Protein AF-0000000071113528 (afdb_homodimer)

Radius of gyration: 21.68 Å; Cα contacts (8 Å, |Δi|>4): 589; chains: 2; bounding box: 36×63×47 Å

Solvent-accessible surface area (backbone atoms only — not comparable to full-atom values): 17695 Å² total; per-residue (Å²): 137,53,75,44,80,37,77,62,35,82,88,44,41,68,63,52,49,65,50,45,63,48,78,87,45,54,84,79,46,79,53,46,29,48,51,33,24,47,43,30,31,40,41,72,72,70,36,52,60,45,58,27,35,27,23,48,67,90,42,78,41,32,39,36,25,40,32,41,24,76,76,76,70,84,45,70,58,20,37,31,50,78,40,78,47,53,19,54,93,51,53,95,67,70,52,63,61,60,50,51,51,50,51,51,55,52,57,69,65,29,86,88,47,74,54,58,38,41,34,36,63,42,49,77,84,43,53,66,60,50,52,53,43,45,73,72,57,34,40,72,72,83,46,72,55,95,77,12,43,30,29,37,30,66,61,75,58,83,129,139,51,73,43,79,38,77,60,34,82,88,46,39,68,64,52,50,66,50,48,60,48,77,88,45,55,86,80,46,77,54,47,30,50,52,34,24,48,41,31,32,40,42,73,72,70,36,53,61,45,59,26,37,28,22,49,68,93,41,78,41,33,37,36,27,38,31,39,23,77,77,74,71,84,45,70,58,20,35,32,50,79,42,79,48,52,20,51,93,52,53,96,68,72,52,61,63,59,51,51,51,52,51,52,55,51,57,69,66,29,86,87,48,73,52,57,39,40,32,37,64,43,49,76,84,43,54,67,59,51,51,53,45,44,74,73,57,33,41,72,73,83,47,72,55,96,79,13,43,30,30,36,30,65,60,76,59,83,129

Foldseek 3Di:
DDKDWAADDPVCVVVQQPFDADPVCCVWAPGVVVVVVVVVVCVVVVWDKTKIFIDDVPDGFWIWMKTADCPPPPDHGAIETEHTDTGHVCPPVPVLLVNVVNVLVVVCVVPPHDDQKYKYWTAPVPVVVVVSCVVNPWDFPPDADPNTTMIMHGSPDDD/DDKDWAADDPVCVVVQQPFDADPVCCVWAPGVVVVVVVVVVCVVVVWDKTKIFIDDVPDGFWIWMKTADCPPPPDHGAIETEHTDTGHVCPPVPVLQVNVVNVLVVVCVVPPHDDQKYKYWTAPVPVVVVVSCVVNPWDFPPDADPNTTMIMHGSVDDD

Nearest PDB structures (foldseek):
  4nxy-assembly1_A  TM=7.569E-01  e=5.704E-05  Streptomyces lividans TK24
  8a9o-assembly1_B  TM=7.368E-01  e=5.380E-05  Acinetobacter baumannii
  8a9o-assembly1_A  TM=6.971E-01  e=4.515E-05  Acinetobacter baumannii
  8a9n-assembly1_B  TM=7.381E-01  e=1.453E-04  Acinetobacter baumannii
  3fyn-assembly1_A-2  TM=6.959E-01  e=3.033E-03  uncultured bacterium

Organism: Streptococcus pneumoniae serotype 4 (strain ATCC BAA-334 / TIGR4) (NCBI:txid170187)

Secondary structure (DSSP, 8-state):
--EEEEE--TTTHHHHHH----GGGTTTS--HHHHHHHHHHHHHTT-EEEEEEEEETTEEEEEEEEEE-SSS-SSTTSEEEEEEEE-GGGTTSS-HHHHHHHHHHHHHT-TT---SEEEEEE-TT-HHHHHHHHHHT-EEEEEEETTEEEEEEETTS--/--EEEEE--TTTHHHHHH----GGGTTTS--HHHHHHHHHHHHHTT-EEEEEEEEETTEEEEEEEEEE-SSS-SSTTSEEEEEEEE-GGGTTSS-HHHHHHHHHHHHHT-BTB--SEEEEEE-TT-HHHHHHHHHHT-EEEEEEETTEEEEEEETTS--

Structure (mmCIF, N/CA/C/O backbone):
data_AF-0000000071113528-model_v1
#
loop_
_entity.id
_entity.type
_entity.pdbx_description
1 polymer 'Acetyltransferase, GNAT family'
#
loop_
_atom_site.group_PDB
_atom_site.id
_atom_site.type_symbol
_atom_site.label_atom_id
_atom_site.label_alt_id
_atom_site.label_comp_id
_atom_site.label_asym_id
_atom_site.label_entity_id
_atom_site.label_seq_id
_atom_site.pdbx_PDB_ins_code
_atom_site.Cartn_x
_atom_site.Cartn_y
_atom_site.Cartn_z
_atom_site.occupancy
_atom_site.B_iso_or_equiv
_atom_site.auth_seq_id
_atom_site.auth_comp_id
_atom_site.auth_asym_id
_atom_site.auth_atom_id
_atom_site.pdbx_PDB_model_num
ATOM 1 N N . MET A 1 1 ? 14.68 27.016 0.208 1 85.69 1 MET A N 1
ATOM 2 C CA . MET A 1 1 ? 13.711 25.953 0.407 1 85.69 1 MET A CA 1
ATOM 3 C C . MET A 1 1 ? 12.555 26.078 -0.583 1 85.69 1 MET A C 1
ATOM 5 O O . MET A 1 1 ? 11.859 27.094 -0.607 1 85.69 1 MET A O 1
ATOM 9 N N . THR A 1 2 ? 12.453 25.156 -1.536 1 94.31 2 THR A N 1
ATOM 10 C CA . THR A 1 2 ? 11.352 25.078 -2.488 1 94.31 2 THR A CA 1
ATOM 11 C C . THR A 1 2 ? 10.547 23.797 -2.295 1 94.31 2 THR A C 1
ATOM 13 O O . THR A 1 2 ? 10.836 22.781 -2.93 1 94.31 2 THR A O 1
ATOM 16 N N . ILE A 1 3 ? 9.523 23.891 -1.517 1 98.38 3 ILE A N 1
ATOM 17 C CA . ILE A 1 3 ? 8.742 22.719 -1.137 1 98.38 3 ILE A CA 1
ATOM 18 C C . ILE A 1 3 ? 7.648 22.469 -2.178 1 98.38 3 ILE A C 1
ATOM 20 O O . ILE A 1 3 ? 6.965 23.406 -2.605 1 98.38 3 ILE A O 1
ATOM 24 N N . GLU A 1 4 ? 7.559 21.266 -2.627 1 98.44 4 GLU A N 1
ATOM 25 C CA . GLU A 1 4 ? 6.52 20.844 -3.564 1 98.44 4 GLU A CA 1
ATOM 26 C C . GLU A 1 4 ? 5.918 19.5 -3.164 1 98.44 4 GLU A C 1
ATOM 28 O O . GLU A 1 4 ? 6.637 18.594 -2.746 1 98.44 4 GLU A O 1
ATOM 33 N N . LEU A 1 5 ? 4.629 19.406 -3.283 1 98.56 5 LEU A N 1
ATOM 34 C CA . LEU A 1 5 ? 3.953 18.125 -3.17 1 98.56 5 LEU A CA 1
ATOM 35 C C . LEU A 1 5 ? 3.764 17.484 -4.543 1 98.56 5 LEU A C 1
ATOM 37 O O . LEU A 1 5 ? 3.238 18.125 -5.461 1 98.56 5 LEU A O 1
ATOM 41 N N . ARG A 1 6 ? 4.25 16.281 -4.668 1 98.38 6 ARG A N 1
ATOM 42 C CA . ARG A 1 6 ? 4.105 15.562 -5.93 1 98.38 6 ARG A CA 1
ATOM 43 C C . ARG A 1 6 ? 3.377 14.242 -5.723 1 98.38 6 ARG A C 1
ATOM 45 O O . ARG A 1 6 ? 3.58 13.562 -4.715 1 98.38 6 ARG A O 1
ATOM 52 N N . ASP A 1 7 ? 2.619 13.844 -6.75 1 98.19 7 ASP A N 1
ATOM 53 C CA . ASP A 1 7 ? 1.943 12.555 -6.707 1 98.19 7 ASP A CA 1
ATOM 54 C C . ASP A 1 7 ? 2.949 11.414 -6.559 1 98.19 7 ASP A C 1
ATOM 56 O O . ASP A 1 7 ? 4.059 11.484 -7.086 1 98.19 7 ASP A O 1
ATOM 60 N N . VAL A 1 8 ? 2.541 10.391 -5.812 1 98.62 8 VAL A N 1
ATOM 61 C CA . VAL A 1 8 ? 3.311 9.148 -5.82 1 98.62 8 VAL A CA 1
ATOM 62 C C . VAL A 1 8 ? 3.008 8.367 -7.094 1 98.62 8 VAL A C 1
ATOM 64 O O . VAL A 1 8 ? 1.845 8.086 -7.398 1 98.62 8 VAL A O 1
ATOM 67 N N . THR A 1 9 ? 3.986 8.094 -7.859 1 96.88 9 THR A N 1
ATOM 68 C CA . THR A 1 9 ? 3.867 7.422 -9.148 1 96.88 9 THR A CA 1
ATOM 69 C C . THR A 1 9 ? 4.848 6.258 -9.25 1 96.88 9 THR A C 1
ATOM 71 O O . THR A 1 9 ? 5.613 6 -8.312 1 96.88 9 THR A O 1
ATOM 74 N N . MET A 1 10 ? 4.812 5.598 -10.406 1 94.19 10 MET A N 1
ATOM 75 C CA . MET A 1 10 ? 5.75 4.516 -10.688 1 94.19 10 MET A CA 1
ATOM 76 C C . MET A 1 10 ? 7.191 5.012 -10.617 1 94.19 10 MET A C 1
ATOM 78 O O . MET A 1 10 ? 8.102 4.254 -10.273 1 94.19 10 MET A O 1
ATOM 82 N N . GLU A 1 11 ? 7.395 6.254 -10.805 1 95.5 11 GLU A N 1
ATOM 83 C CA . GLU A 1 11 ? 8.734 6.812 -10.938 1 95.5 11 GLU A CA 1
ATOM 84 C C . GLU A 1 11 ? 9.352 7.109 -9.578 1 95.5 11 GLU A C 1
ATOM 86 O O . GLU A 1 11 ? 10.578 7.156 -9.438 1 95.5 11 GLU A O 1
ATOM 91 N N . ASN A 1 12 ? 8.508 7.301 -8.562 1 98.06 12 ASN A N 1
ATOM 92 C CA . ASN A 1 12 ? 9.102 7.773 -7.32 1 98.06 12 ASN A CA 1
ATOM 93 C C . ASN A 1 12 ? 8.664 6.934 -6.129 1 98.06 12 ASN A C 1
ATOM 95 O O . ASN A 1 12 ? 9.117 7.152 -5.004 1 98.06 12 ASN A O 1
ATOM 99 N N . TYR A 1 13 ? 7.797 5.922 -6.348 1 98.12 13 TYR A N 1
ATOM 100 C CA . TYR A 1 13 ? 7.199 5.227 -5.211 1 98.12 13 TYR A CA 1
ATOM 101 C C . TYR A 1 13 ? 8.258 4.492 -4.402 1 98.12 13 TYR A C 1
ATOM 103 O O . TYR A 1 13 ? 8.148 4.379 -3.18 1 98.12 13 TYR A O 1
ATOM 111 N N . PHE A 1 14 ? 9.32 4.004 -5.039 1 97.31 14 PHE A N 1
ATOM 112 C CA . PHE A 1 14 ? 10.367 3.301 -4.305 1 97.31 14 PHE A CA 1
ATOM 113 C C . PHE A 1 14 ? 11.07 4.238 -3.334 1 97.31 14 PHE A C 1
ATOM 115 O O . PHE A 1 14 ? 11.359 3.863 -2.195 1 97.31 14 PHE A O 1
ATOM 122 N N . ASP A 1 15 ? 11.367 5.434 -3.777 1 98.31 15 ASP A N 1
ATOM 123 C CA . ASP A 1 15 ? 11.961 6.438 -2.898 1 98.31 15 ASP A CA 1
ATOM 124 C C . ASP A 1 15 ? 11.031 6.766 -1.733 1 98.31 15 ASP A C 1
ATOM 126 O O . ASP A 1 15 ? 11.484 6.961 -0.605 1 98.31 15 ASP A O 1
ATOM 130 N N . VAL A 1 16 ? 9.75 6.844 -2.008 1 98.75 16 VAL A N 1
ATOM 131 C CA . VAL A 1 16 ? 8.75 7.105 -0.974 1 98.75 16 VAL A CA 1
ATOM 132 C C . VAL A 1 16 ? 8.781 5.984 0.063 1 98.75 16 VAL A C 1
ATOM 134 O O . VAL A 1 16 ? 8.781 6.246 1.269 1 98.75 16 VAL A O 1
ATOM 137 N N . LEU A 1 17 ? 8.891 4.758 -0.394 1 98.56 17 LEU A N 1
ATOM 138 C CA . LEU A 1 17 ? 8.898 3.602 0.496 1 98.56 17 LEU A CA 1
ATOM 139 C C . LEU A 1 17 ? 10.133 3.607 1.385 1 98.56 17 LEU A C 1
ATOM 141 O O . LEU A 1 17 ? 10.102 3.088 2.504 1 98.56 17 LEU A O 1
ATOM 145 N N . ASN A 1 18 ? 11.156 4.227 0.942 1 98 18 ASN A N 1
ATOM 146 C CA . ASN A 1 18 ? 12.445 4.184 1.638 1 98 18 ASN A CA 1
ATOM 147 C C . ASN A 1 18 ? 12.562 5.301 2.666 1 98 18 ASN A C 1
ATOM 149 O O . ASN A 1 18 ? 13.5 5.32 3.461 1 98 18 ASN A O 1
ATOM 153 N N . LEU A 1 19 ? 11.703 6.254 2.6 1 98.62 19 LEU A N 1
ATOM 154 C CA . LEU A 1 19 ? 11.68 7.262 3.656 1 98.62 19 LEU A CA 1
ATOM 155 C C . LEU A 1 19 ? 11.453 6.617 5.02 1 98.62 19 LEU A C 1
ATOM 157 O O . LEU A 1 19 ? 10.734 5.617 5.125 1 98.62 19 LEU A O 1
ATOM 161 N N . ASP A 1 20 ? 12.055 7.25 5.953 1 97.75 20 ASP A N 1
ATOM 162 C CA . ASP A 1 20 ? 11.961 6.703 7.305 1 97.75 20 ASP A CA 1
ATOM 163 C C . ASP A 1 20 ? 11.969 7.816 8.352 1 97.75 20 ASP A C 1
ATOM 165 O O . ASP A 1 20 ? 12.43 8.93 8.078 1 97.75 20 ASP A O 1
ATOM 169 N N . VAL A 1 21 ? 11.445 7.512 9.523 1 98 21 VAL A N 1
ATOM 170 C CA . VAL A 1 21 ? 11.469 8.438 10.648 1 98 21 VAL A CA 1
ATOM 171 C C . VAL A 1 21 ? 12.43 7.918 11.719 1 98 21 VAL A C 1
ATOM 173 O O . VAL A 1 21 ? 12.977 6.82 11.586 1 98 21 VAL A O 1
ATOM 176 N N . LYS A 1 22 ? 12.695 8.711 12.664 1 97.19 22 LYS A N 1
ATOM 177 C CA . LYS A 1 22 ? 13.555 8.266 13.758 1 97.19 22 LYS A CA 1
ATOM 178 C C . LYS A 1 22 ? 12.906 7.117 14.531 1 97.19 22 LYS A C 1
ATOM 180 O O . LYS A 1 22 ? 11.68 6.996 14.562 1 97.19 22 LYS A O 1
ATOM 185 N N . GLU A 1 23 ? 13.695 6.348 15.156 1 97.12 23 GLU A N 1
ATOM 186 C CA . GLU A 1 23 ? 13.258 5.117 15.812 1 97.12 23 GLU A CA 1
ATOM 187 C C . GLU A 1 23 ? 12.117 5.391 16.797 1 97.12 23 GLU A C 1
ATOM 189 O O . GLU A 1 23 ? 11.109 4.676 16.797 1 97.12 23 GLU A O 1
ATOM 194 N N . TYR A 1 24 ? 12.219 6.457 17.562 1 95.62 24 TYR A N 1
ATOM 195 C CA . TYR A 1 24 ? 11.227 6.738 18.594 1 95.62 24 TYR A CA 1
ATOM 196 C C . TYR A 1 24 ? 9.898 7.164 17.984 1 95.62 24 TYR A C 1
ATOM 198 O O . TYR A 1 24 ? 8.859 7.137 18.656 1 95.62 24 TYR A O 1
ATOM 206 N N . GLN A 1 25 ? 9.867 7.523 16.688 1 96.56 25 GLN A N 1
ATOM 207 C CA . GLN A 1 25 ? 8.664 7.992 16.016 1 96.56 25 GLN A CA 1
ATOM 208 C C . GLN A 1 25 ? 7.902 6.828 15.391 1 96.56 25 GLN A C 1
ATOM 210 O O . GLN A 1 25 ? 6.734 6.973 15.023 1 96.56 25 GLN A O 1
ATOM 215 N N . LYS A 1 26 ? 8.555 5.676 15.211 1 96.62 26 LYS A N 1
ATOM 216 C CA . LYS A 1 26 ? 8 4.551 14.469 1 96.62 26 LYS A CA 1
ATOM 217 C C . LYS A 1 26 ? 6.723 4.031 15.125 1 96.62 26 LYS A C 1
ATOM 219 O O . LYS A 1 26 ? 5.863 3.455 14.453 1 96.62 26 LYS A O 1
ATOM 224 N N . GLN A 1 27 ? 6.562 4.262 16.375 1 95.75 27 GLN A N 1
ATOM 225 C CA . GLN A 1 27 ? 5.352 3.84 17.078 1 95.75 27 GLN A CA 1
ATOM 226 C C . GLN A 1 27 ? 4.18 4.758 16.734 1 95.75 27 GLN A C 1
ATOM 228 O O . GLN A 1 27 ? 3.018 4.391 16.938 1 95.75 27 GLN A O 1
ATOM 233 N N . PHE A 1 28 ? 4.41 5.988 16.234 1 95.56 28 PHE A N 1
ATOM 234 C CA . PHE A 1 28 ? 3.377 6.996 16.016 1 95.56 28 PHE A CA 1
ATOM 235 C C . PHE A 1 28 ? 3.033 7.098 14.531 1 95.56 28 PHE A C 1
ATOM 237 O O . PHE A 1 28 ? 1.98 7.629 14.164 1 95.56 28 PHE A O 1
ATOM 244 N N . ILE A 1 29 ? 3.939 6.664 13.688 1 95.12 29 ILE A N 1
ATOM 245 C CA . ILE A 1 29 ? 3.795 6.914 12.258 1 95.12 29 ILE A CA 1
ATOM 246 C C . ILE A 1 29 ? 3.908 5.598 11.492 1 95.12 29 ILE A C 1
ATOM 248 O O . ILE A 1 29 ? 4.922 4.898 11.594 1 95.12 29 ILE A O 1
ATOM 252 N N . ALA A 1 30 ? 2.918 5.258 10.766 1 95.31 30 ALA A N 1
ATOM 253 C CA . ALA A 1 30 ? 2.949 4.07 9.914 1 95.31 30 ALA A CA 1
ATOM 254 C C . ALA A 1 30 ? 3.979 4.219 8.805 1 95.31 30 ALA A C 1
ATOM 256 O O . ALA A 1 30 ? 4.277 5.332 8.367 1 95.31 30 ALA A O 1
ATOM 257 N N . THR A 1 31 ? 4.531 3.104 8.352 1 97.25 31 THR A N 1
ATOM 258 C CA . THR A 1 31 ? 5.434 3.158 7.203 1 97.25 31 THR A CA 1
ATOM 259 C C . THR A 1 31 ? 4.699 3.637 5.957 1 97.25 31 THR A C 1
ATOM 261 O O . THR A 1 31 ? 3.471 3.537 5.875 1 97.25 31 THR A O 1
ATOM 264 N N . ASN A 1 32 ? 5.48 4.102 5.035 1 98.56 32 ASN A N 1
ATOM 265 C CA . ASN A 1 32 ? 4.84 4.566 3.811 1 98.56 32 ASN A CA 1
ATOM 266 C C . ASN A 1 32 ? 4.27 3.404 3.002 1 98.56 32 ASN A C 1
ATOM 268 O O . ASN A 1 32 ? 3.318 3.58 2.238 1 98.56 32 ASN A O 1
ATOM 272 N N . ALA A 1 33 ? 4.82 2.225 3.217 1 98.31 33 ALA A N 1
ATOM 273 C CA . ALA A 1 33 ? 4.211 1.051 2.596 1 98.31 33 ALA A CA 1
ATOM 274 C C . ALA A 1 33 ? 2.787 0.84 3.096 1 98.31 33 ALA A C 1
ATOM 276 O O . ALA A 1 33 ? 1.872 0.603 2.301 1 98.31 33 ALA A O 1
ATOM 277 N N . ILE A 1 34 ? 2.605 0.953 4.363 1 98.06 34 ILE A N 1
ATOM 278 C CA . ILE A 1 34 ? 1.277 0.82 4.953 1 98.06 34 ILE A CA 1
ATOM 279 C C . ILE A 1 34 ? 0.373 1.94 4.441 1 98.06 34 ILE A C 1
ATOM 281 O O . ILE A 1 34 ? -0.782 1.699 4.082 1 98.06 34 ILE A O 1
ATOM 285 N N . SER A 1 35 ? 0.915 3.119 4.367 1 98.38 35 SER A N 1
ATOM 286 C CA . SER A 1 35 ? 0.143 4.262 3.893 1 98.38 35 SER A CA 1
ATOM 287 C C . SER A 1 35 ? -0.347 4.043 2.467 1 98.38 35 SER A C 1
ATOM 289 O O . SER A 1 35 ? -1.524 4.258 2.168 1 98.38 35 SER A O 1
ATOM 291 N N . LEU A 1 36 ? 0.527 3.605 1.615 1 98.69 36 LEU A N 1
ATOM 292 C CA . LEU A 1 36 ? 0.153 3.387 0.222 1 98.69 36 LEU A CA 1
ATOM 293 C C . LEU A 1 36 ? -0.771 2.18 0.091 1 98.69 36 LEU A C 1
ATOM 295 O O . LEU A 1 36 ? -1.653 2.16 -0.77 1 98.69 36 LEU A O 1
ATOM 299 N N . ALA A 1 37 ? -0.577 1.18 0.958 1 98.56 37 ALA A N 1
ATOM 300 C CA . ALA A 1 37 ? -1.513 0.06 1.005 1 98.56 37 ALA A CA 1
ATOM 301 C C . ALA A 1 37 ? -2.924 0.537 1.334 1 98.56 37 ALA A C 1
ATOM 303 O O . ALA A 1 37 ? -3.893 0.126 0.688 1 98.56 37 ALA A O 1
ATOM 304 N N . GLU A 1 38 ? -3 1.414 2.273 1 97.5 38 GLU A N 1
ATOM 305 C CA . GLU A 1 38 ? -4.297 1.976 2.643 1 97.5 38 GLU A CA 1
ATOM 306 C C . GLU A 1 38 ? -4.863 2.84 1.52 1 97.5 38 GLU A C 1
ATOM 308 O O . GLU A 1 38 ? -6.07 2.826 1.267 1 97.5 38 GLU A O 1
ATOM 313 N N . ALA A 1 39 ? -3.969 3.561 0.896 1 98.12 39 ALA A N 1
ATOM 314 C CA . ALA A 1 39 ? -4.422 4.355 -0.245 1 98.12 39 ALA A CA 1
ATOM 315 C C . ALA A 1 39 ? -5.07 3.471 -1.305 1 98.12 39 ALA A C 1
ATOM 317 O O . ALA A 1 39 ? -6.078 3.852 -1.906 1 98.12 39 ALA A O 1
ATOM 318 N N . TYR A 1 40 ? -4.496 2.346 -1.535 1 98.19 40 TYR A N 1
ATOM 319 C CA . TYR A 1 40 ? -5.066 1.399 -2.486 1 98.19 40 TYR A CA 1
ATOM 320 C C . TYR A 1 40 ? -6.492 1.03 -2.1 1 98.19 40 TYR A C 1
ATOM 322 O O . TYR A 1 40 ? -7.41 1.126 -2.92 1 98.19 40 TYR A O 1
ATOM 330 N N . VAL A 1 41 ? -6.707 0.647 -0.852 1 97.06 41 VAL A N 1
ATOM 331 C CA . VAL A 1 41 ? -7.996 0.122 -0.417 1 97.06 41 VAL A CA 1
ATOM 332 C C . VAL A 1 41 ? -9.016 1.254 -0.354 1 97.06 41 VAL A C 1
ATOM 334 O O . VAL A 1 41 ? -10.18 1.068 -0.722 1 97.06 41 VAL A O 1
ATOM 337 N N . TYR A 1 42 ? -8.633 2.412 0.098 1 94.62 42 TYR A N 1
ATOM 338 C CA . TYR A 1 42 ? -9.547 3.547 0.151 1 94.62 42 TYR A CA 1
ATOM 339 C C . TYR A 1 42 ? -9.984 3.963 -1.249 1 94.62 42 TYR A C 1
ATOM 341 O O . TYR A 1 42 ? -11.164 4.234 -1.484 1 94.62 42 TYR A O 1
ATOM 349 N N . THR A 1 43 ? -8.977 4.043 -2.131 1 94.88 43 THR A N 1
ATOM 350 C CA . THR A 1 43 ? -9.297 4.402 -3.508 1 94.88 43 THR A CA 1
ATOM 351 C C . THR A 1 43 ? -10.258 3.391 -4.121 1 94.88 43 THR A C 1
ATOM 353 O O . THR A 1 43 ? -11.25 3.771 -4.754 1 94.88 43 THR A O 1
ATOM 356 N N . LYS A 1 44 ? -9.977 2.184 -3.908 1 93.5 44 LYS A N 1
ATOM 357 C CA . LYS A 1 44 ? -10.844 1.121 -4.418 1 93.5 44 LYS A CA 1
ATOM 358 C C . LYS A 1 44 ? -12.25 1.233 -3.842 1 93.5 44 LYS A C 1
ATOM 360 O O . LYS A 1 44 ? -13.227 0.905 -4.512 1 93.5 44 LYS A O 1
ATOM 365 N N . ASN A 1 45 ? -12.359 1.646 -2.625 1 91.88 45 ASN A N 1
ATOM 366 C CA . ASN A 1 45 ? -13.648 1.809 -1.949 1 91.88 45 ASN A CA 1
ATOM 367 C C . ASN A 1 45 ? -14.398 3.037 -2.455 1 91.88 45 ASN A C 1
ATOM 369 O O . ASN A 1 45 ? -15.516 3.303 -2.025 1 91.88 45 ASN A O 1
ATOM 373 N N . GLY A 1 46 ? -13.789 3.855 -3.297 1 89.31 46 GLY A N 1
ATOM 374 C CA . GLY A 1 46 ? -14.422 5.031 -3.873 1 89.31 46 GLY A CA 1
ATOM 375 C C . GLY A 1 46 ? -14.133 6.305 -3.102 1 89.31 46 GLY A C 1
ATOM 376 O O . GLY A 1 46 ? -14.766 7.336 -3.338 1 89.31 46 GLY A O 1
ATOM 377 N N . ASP A 1 47 ? -13.203 6.238 -2.131 1 91.06 47 ASP A N 1
ATOM 378 C CA . ASP A 1 47 ? -12.805 7.422 -1.375 1 91.06 47 ASP A CA 1
ATOM 379 C C . ASP A 1 47 ? -11.711 8.195 -2.104 1 91.06 47 ASP A C 1
ATOM 381 O O . ASP A 1 47 ? -10.961 7.625 -2.898 1 91.06 47 ASP A O 1
ATOM 385 N N . PHE A 1 48 ? -11.734 9.477 -1.86 1 95.62 48 PHE A N 1
ATOM 386 C CA . PHE A 1 48 ? -10.602 10.258 -2.334 1 95.62 48 PHE A CA 1
ATOM 387 C C . PHE A 1 48 ? -9.422 10.148 -1.369 1 95.62 48 PHE A C 1
ATOM 389 O O . PHE A 1 48 ? -9.578 10.367 -0.166 1 95.62 48 PHE A O 1
ATOM 396 N N . VAL A 1 49 ? -8.375 9.758 -1.86 1 96.81 49 VAL A N 1
ATOM 397 C CA . VAL A 1 49 ? -7.129 9.727 -1.104 1 96.81 49 VAL A CA 1
ATOM 398 C C . VAL A 1 49 ? -5.977 10.195 -1.989 1 96.81 49 VAL A C 1
ATOM 400 O O . VAL A 1 49 ? -5.891 9.812 -3.16 1 96.81 49 VAL A O 1
ATOM 403 N N . ALA A 1 50 ? -5.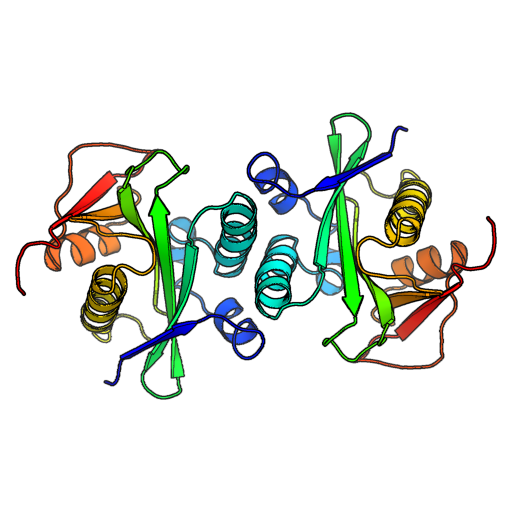102 11.008 -1.382 1 97.94 50 ALA A N 1
ATOM 404 C CA . ALA A 1 50 ? -3.973 11.578 -2.111 1 97.94 50 ALA A CA 1
ATOM 405 C C . ALA A 1 50 ? -2.668 11.391 -1.345 1 97.94 50 ALA A C 1
ATOM 407 O O . ALA A 1 50 ? -2.299 12.227 -0.517 1 97.94 50 ALA A O 1
ATOM 408 N N . PRO A 1 51 ? -1.99 10.242 -1.558 1 98.81 51 PRO A N 1
ATOM 409 C CA . PRO A 1 51 ? -0.598 10.195 -1.104 1 98.81 51 PRO A CA 1
ATOM 410 C C . PRO A 1 51 ? 0.315 11.117 -1.904 1 98.81 51 PRO A C 1
ATOM 412 O O . PRO A 1 51 ? 0.301 11.094 -3.139 1 98.81 51 PRO A O 1
ATOM 415 N N . LEU A 1 52 ? 1.075 11.914 -1.214 1 98.88 52 LEU A N 1
ATOM 416 C CA . LEU A 1 52 ? 1.921 12.914 -1.863 1 98.88 52 LEU A CA 1
ATOM 417 C C . LEU A 1 52 ? 3.338 12.875 -1.3 1 98.88 52 LEU A C 1
ATOM 419 O O . LEU A 1 52 ? 3.525 12.898 -0.081 1 98.88 52 LEU A O 1
ATOM 423 N N . ALA A 1 53 ? 4.277 12.758 -2.217 1 98.88 53 ALA A N 1
ATOM 424 C CA . ALA A 1 53 ? 5.68 12.898 -1.834 1 98.88 53 ALA A CA 1
ATOM 425 C C . ALA A 1 53 ? 6.051 14.367 -1.646 1 98.88 53 ALA A C 1
ATOM 427 O O . ALA A 1 53 ? 5.621 15.227 -2.42 1 98.88 53 ALA A O 1
ATOM 428 N N . VAL A 1 54 ? 6.809 14.648 -0.612 1 98.88 54 VAL A N 1
ATOM 429 C CA . VAL A 1 54 ? 7.27 16 -0.347 1 98.88 54 VAL A CA 1
ATOM 430 C C . VAL A 1 54 ? 8.688 16.188 -0.883 1 98.88 54 VAL A C 1
ATOM 432 O O . VAL A 1 54 ? 9.594 15.438 -0.518 1 98.88 54 VAL A O 1
ATOM 435 N N . TYR A 1 55 ? 8.805 17.172 -1.717 1 98.81 55 TYR A N 1
ATOM 436 C CA . TYR A 1 55 ? 10.109 17.469 -2.297 1 98.81 55 TYR A CA 1
ATOM 437 C C . TYR A 1 55 ? 10.617 18.828 -1.848 1 98.81 55 TYR A C 1
ATOM 439 O O . TYR A 1 55 ? 9.836 19.781 -1.724 1 98.81 55 TYR A O 1
ATOM 447 N N . ASP A 1 56 ? 11.82 18.938 -1.504 1 98.5 56 ASP A N 1
ATOM 448 C CA . ASP A 1 56 ? 12.586 20.172 -1.54 1 98.5 56 ASP A CA 1
ATOM 449 C C . ASP A 1 56 ? 13.547 20.188 -2.727 1 98.5 56 ASP A C 1
ATOM 451 O O . ASP A 1 56 ? 14.57 19.5 -2.713 1 98.5 56 ASP A O 1
ATOM 455 N N . ASN A 1 57 ? 13.18 20.969 -3.736 1 95.12 57 ASN A N 1
ATOM 456 C CA . ASN A 1 57 ? 13.852 20.859 -5.027 1 95.12 57 ASN A CA 1
ATOM 457 C C . ASN A 1 57 ? 13.773 19.453 -5.586 1 95.12 57 ASN A C 1
ATOM 459 O O . ASN A 1 57 ? 12.68 18.906 -5.777 1 95.12 57 ASN A O 1
ATOM 463 N N . ASP A 1 58 ? 14.828 18.766 -5.777 1 93.75 58 ASP A N 1
ATOM 464 C CA . ASP A 1 58 ? 14.758 17.453 -6.41 1 93.75 58 ASP A CA 1
ATOM 465 C C . ASP A 1 58 ? 14.938 16.344 -5.379 1 93.75 58 ASP A C 1
ATOM 467 O O . ASP A 1 58 ? 14.859 15.164 -5.719 1 93.75 58 ASP A O 1
ATOM 471 N N . ALA A 1 59 ? 15 16.797 -4.109 1 97.06 59 ALA A N 1
ATOM 472 C CA . ALA A 1 59 ? 15.172 15.805 -3.049 1 97.06 59 ALA A CA 1
ATOM 473 C C . ALA A 1 59 ? 13.828 15.461 -2.398 1 97.06 59 ALA A C 1
ATOM 475 O O . ALA A 1 59 ? 13.07 16.359 -2.016 1 97.06 59 ALA A O 1
ATOM 476 N N . ILE A 1 60 ? 13.555 14.203 -2.34 1 98.62 60 ILE A N 1
ATOM 477 C CA . ILE A 1 60 ? 12.375 13.758 -1.606 1 98.62 60 ILE A CA 1
ATOM 478 C C . ILE A 1 60 ? 12.648 13.805 -0.106 1 98.62 60 ILE A C 1
ATOM 480 O O . ILE A 1 60 ? 13.609 13.195 0.374 1 98.62 60 ILE A O 1
ATOM 484 N N . ILE A 1 61 ? 11.836 14.539 0.696 1 98.75 61 ILE A N 1
ATOM 485 C CA . ILE A 1 61 ? 12.227 14.781 2.082 1 98.75 61 ILE A CA 1
ATOM 486 C C . ILE A 1 61 ? 11.109 14.328 3.016 1 98.75 61 ILE A C 1
ATOM 488 O O . ILE A 1 61 ? 11.258 14.367 4.238 1 98.75 61 ILE A O 1
ATOM 492 N N . GLY A 1 62 ? 9.984 13.914 2.422 1 98.81 62 GLY A N 1
ATOM 493 C CA . GLY A 1 62 ? 8.883 13.523 3.279 1 98.81 62 GLY A CA 1
ATOM 494 C C . GLY A 1 62 ? 7.691 12.977 2.506 1 98.81 62 GLY A C 1
ATOM 495 O O . GLY A 1 62 ? 7.816 12.633 1.329 1 98.81 62 GLY A O 1
ATOM 496 N N . PHE A 1 63 ? 6.637 12.836 3.215 1 98.94 63 PHE A N 1
ATOM 497 C CA . PHE A 1 63 ? 5.406 12.234 2.709 1 98.94 63 PHE A CA 1
ATOM 498 C C . PHE A 1 63 ? 4.195 12.75 3.473 1 98.94 63 PHE A C 1
ATOM 500 O O . PHE A 1 63 ? 4.25 12.922 4.691 1 98.94 63 PHE A O 1
ATOM 507 N N . VAL A 1 64 ? 3.135 13.078 2.766 1 98.81 64 VAL A N 1
ATOM 508 C CA . VAL A 1 64 ? 1.838 13.367 3.369 1 98.81 64 VAL A CA 1
ATOM 509 C C . VAL A 1 64 ? 0.743 12.594 2.639 1 98.81 64 VAL A C 1
ATOM 511 O O . VAL A 1 64 ? 0.909 12.227 1.475 1 98.81 64 VAL A O 1
ATOM 514 N N . MET A 1 65 ? -0.293 12.305 3.322 1 98.75 65 MET A N 1
ATOM 515 C CA . MET A 1 65 ? -1.463 11.672 2.721 1 98.75 65 MET A CA 1
ATOM 516 C C . MET A 1 65 ? -2.746 12.359 3.174 1 98.75 65 MET A C 1
ATOM 518 O O . MET A 1 65 ? -2.996 12.492 4.375 1 98.75 65 MET A O 1
ATOM 522 N N . ILE A 1 66 ? -3.441 12.844 2.227 1 98.25 66 ILE A N 1
ATOM 523 C CA . ILE A 1 66 ? -4.66 13.609 2.457 1 98.25 66 ILE A CA 1
ATOM 524 C C . ILE A 1 66 ? -5.863 12.836 1.931 1 98.25 66 ILE A C 1
ATOM 526 O O . ILE A 1 66 ? -5.797 12.211 0.867 1 98.25 66 ILE A O 1
ATOM 530 N N . ALA A 1 67 ? -6.902 12.836 2.682 1 96.75 67 ALA A N 1
ATOM 531 C CA . ALA A 1 67 ? -8.148 12.219 2.24 1 96.75 67 ALA A CA 1
ATOM 532 C C . ALA A 1 67 ? -9.312 13.211 2.336 1 96.75 67 ALA A C 1
ATOM 534 O O . ALA A 1 67 ? -9.195 14.25 2.979 1 96.75 67 ALA A O 1
ATOM 535 N N . TYR A 1 68 ? -10.289 12.93 1.629 1 95.69 68 TYR A N 1
ATOM 536 C CA . TYR A 1 68 ? -11.578 13.609 1.751 1 95.69 68 TYR A CA 1
ATOM 537 C C . TYR A 1 68 ? -12.656 12.641 2.213 1 95.69 68 TYR A C 1
ATOM 539 O O . TYR A 1 68 ? -12.906 11.617 1.564 1 95.69 68 TYR A O 1
ATOM 547 N N . ASP A 1 69 ? -13.227 12.938 3.252 1 90.56 69 ASP A N 1
ATOM 548 C CA . ASP A 1 69 ? -14.148 12.016 3.9 1 90.56 69 ASP A CA 1
ATOM 549 C C . ASP A 1 69 ? -15.516 12.031 3.227 1 90.56 69 ASP A C 1
ATOM 551 O O . ASP A 1 69 ? -16.312 12.938 3.467 1 90.56 69 ASP A O 1
ATOM 555 N N . LYS A 1 70 ? -15.742 11.039 2.475 1 84.88 70 LYS A N 1
ATOM 556 C CA . LYS A 1 70 ? -17.078 10.82 1.919 1 84.88 70 LYS A CA 1
ATOM 557 C C . LYS A 1 70 ? -17.734 9.602 2.557 1 84.88 70 LYS A C 1
ATOM 559 O O . LYS A 1 70 ? -18.906 9.664 2.971 1 84.88 70 LYS A O 1
ATOM 564 N N . LYS A 1 71 ? -16.938 8.539 2.727 1 82.94 71 LYS A N 1
ATOM 565 C CA . LYS A 1 71 ? -17.453 7.281 3.256 1 82.94 71 LYS A CA 1
ATOM 566 C C . LYS A 1 71 ? -16.703 6.867 4.52 1 82.94 71 LYS A C 1
ATOM 568 O O . LYS A 1 71 ? -17.078 5.898 5.184 1 82.94 71 LYS A O 1
ATOM 573 N N . ILE A 1 72 ? -15.672 7.602 4.832 1 79.81 72 ILE A N 1
ATOM 574 C CA . ILE A 1 72 ? -14.812 7.246 5.953 1 79.81 72 ILE A CA 1
ATOM 575 C C . ILE A 1 72 ? -15.578 7.422 7.266 1 79.81 72 ILE A C 1
ATOM 577 O O . ILE A 1 72 ? -15.484 6.578 8.164 1 79.81 72 ILE A O 1
ATOM 581 N N . GLY A 1 73 ? -16.391 8.492 7.375 1 77.81 73 GLY A N 1
ATOM 582 C CA . GLY A 1 73 ? -17.297 8.664 8.508 1 77.81 73 GLY A CA 1
ATOM 583 C C . GLY A 1 73 ? -16.656 9.383 9.672 1 77.81 73 GLY A C 1
ATOM 584 O O . GLY A 1 73 ? -17.266 9.523 10.734 1 77.81 73 GLY A O 1
ATOM 585 N N . ILE A 1 74 ? -15.445 9.914 9.617 1 76.75 74 ILE A N 1
ATOM 586 C CA . ILE A 1 74 ? -14.742 10.617 10.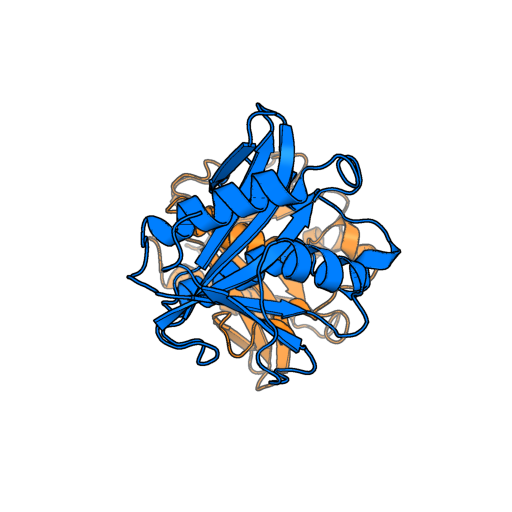688 1 76.75 74 ILE A CA 1
ATOM 587 C C . ILE A 1 74 ? -15.078 12.109 10.633 1 76.75 74 ILE A C 1
ATOM 589 O O . ILE A 1 74 ? -15.32 12.734 11.664 1 76.75 74 ILE A O 1
ATOM 593 N N . SER A 1 75 ? -15.086 12.711 9.469 1 84.62 75 SER A N 1
ATOM 594 C CA . SER A 1 75 ? -15.227 14.141 9.211 1 84.62 75 SER A CA 1
ATOM 595 C C . SER A 1 75 ? -15.984 14.398 7.914 1 84.62 75 SER A C 1
ATOM 597 O O . SER A 1 75 ? -15.508 15.133 7.051 1 84.62 75 SER A O 1
ATOM 599 N N . SER A 1 76 ? -17.125 13.867 7.891 1 84.25 76 SER A N 1
ATOM 600 C CA . SER A 1 76 ? -17.891 13.898 6.645 1 84.25 76 SER A CA 1
ATOM 601 C C . SER A 1 76 ? -17.875 15.289 6.02 1 84.25 76 SER A C 1
ATOM 603 O O . SER A 1 76 ? -18.172 16.281 6.688 1 84.25 76 SER A O 1
ATOM 605 N N . GLY A 1 77 ? -17.359 15.32 4.797 1 89.88 77 GLY A N 1
ATOM 606 C CA . GLY A 1 77 ? -17.328 16.562 4.027 1 89.88 77 GLY A CA 1
ATOM 607 C C . GLY A 1 77 ? -16.094 17.391 4.266 1 89.88 77 GLY A C 1
ATOM 608 O O . GLY A 1 77 ? -16.047 18.562 3.908 1 89.88 77 GLY A O 1
ATOM 609 N N . ASN A 1 78 ? -15.117 16.781 4.938 1 94.12 78 ASN A N 1
ATOM 610 C CA . ASN A 1 78 ? -13.883 17.516 5.219 1 94.12 78 ASN A CA 1
ATOM 611 C C . ASN A 1 78 ? -12.648 16.734 4.789 1 94.12 78 ASN A C 1
ATOM 613 O O . ASN A 1 78 ? -12.734 15.523 4.562 1 94.12 78 ASN A O 1
ATOM 617 N N . TYR A 1 79 ? -11.602 17.484 4.586 1 96.81 79 TYR A N 1
ATOM 618 C CA . TYR A 1 79 ? -10.305 16.859 4.344 1 96.81 79 TYR A CA 1
ATOM 619 C C . TYR A 1 79 ? -9.68 16.375 5.648 1 96.81 79 TYR A C 1
ATOM 621 O O . TYR A 1 79 ? -9.891 16.984 6.707 1 96.81 79 TYR A O 1
ATOM 629 N N . LEU A 1 80 ? -9.008 15.297 5.539 1 97.06 80 LEU A N 1
ATOM 630 C CA . LEU A 1 80 ? -8.258 14.688 6.625 1 97.06 80 LEU A CA 1
ATOM 631 C C . LEU A 1 80 ? -6.777 14.57 6.262 1 97.06 80 LEU A C 1
ATOM 633 O O . LEU A 1 80 ? -6.438 14.117 5.168 1 97.06 80 LEU A O 1
ATOM 637 N N . LEU A 1 81 ? -5.957 15.039 7.125 1 97.75 81 LEU A N 1
ATOM 638 C CA . LEU A 1 81 ? -4.535 14.727 7.02 1 97.75 81 LEU A CA 1
ATOM 639 C C . LEU A 1 81 ? -4.215 13.414 7.723 1 97.75 81 LEU A C 1
ATOM 641 O O . LEU A 1 81 ? -4.008 13.383 8.938 1 97.75 81 LEU A O 1
ATOM 645 N N . PHE A 1 82 ? -4.051 12.289 6.969 1 95.38 82 PHE A N 1
ATOM 646 C CA . PHE A 1 82 ? -3.846 10.938 7.496 1 95.38 82 PHE A CA 1
ATOM 647 C C . PHE A 1 82 ? -2.395 10.742 7.914 1 95.38 82 PHE A C 1
ATOM 649 O O . PHE A 1 82 ? -2.115 10.023 8.883 1 95.38 82 PHE A O 1
ATOM 656 N N . ARG A 1 83 ? -1.557 11.32 7.152 1 97.81 83 ARG A N 1
ATOM 657 C CA . ARG A 1 83 ? -0.132 11.094 7.363 1 97.81 83 ARG A CA 1
ATOM 658 C C . ARG A 1 83 ? 0.67 12.367 7.145 1 97.81 83 ARG A C 1
ATOM 660 O O . ARG A 1 83 ? 0.376 13.141 6.23 1 97.81 83 ARG A O 1
ATOM 667 N N . PHE A 1 84 ? 1.555 12.602 7.934 1 98.5 84 PHE A N 1
ATOM 668 C CA . PHE A 1 84 ? 2.574 13.633 7.824 1 98.5 84 PHE A CA 1
ATOM 669 C C . PHE A 1 84 ? 3.914 13.133 8.344 1 98.5 84 PHE A C 1
ATOM 671 O O . PHE A 1 84 ? 4.047 12.82 9.531 1 98.5 84 PHE A O 1
ATOM 678 N N . MET A 1 85 ? 4.875 12.969 7.453 1 98 85 MET A N 1
ATOM 679 C CA . MET A 1 85 ? 6.184 12.523 7.922 1 98 85 MET A CA 1
ATOM 680 C C . MET A 1 85 ? 7.301 13.258 7.195 1 98 85 MET A C 1
ATOM 682 O O . MET A 1 85 ? 7.188 13.555 6.004 1 98 85 MET A O 1
ATOM 686 N N . ILE A 1 86 ? 8.281 13.625 7.867 1 98.56 86 ILE A N 1
ATOM 687 C CA . ILE A 1 86 ? 9.555 14.133 7.355 1 98.56 86 ILE A CA 1
ATOM 688 C C . ILE A 1 86 ? 10.648 13.094 7.59 1 98.56 86 ILE A C 1
ATOM 690 O O . ILE A 1 86 ? 10.766 12.539 8.68 1 98.56 86 ILE A O 1
ATOM 694 N N . ASP A 1 87 ? 11.406 12.789 6.523 1 98.75 87 ASP A N 1
ATOM 695 C CA . ASP A 1 87 ? 12.492 11.828 6.656 1 98.75 87 ASP A CA 1
ATOM 696 C C . ASP A 1 87 ? 13.438 12.219 7.793 1 98.75 87 ASP A C 1
ATOM 698 O O . ASP A 1 87 ? 13.734 13.398 7.98 1 98.75 87 ASP A O 1
ATOM 702 N N . LYS A 1 88 ? 13.93 11.211 8.469 1 98.38 88 LYS A N 1
ATOM 703 C CA . LYS A 1 88 ? 14.781 11.414 9.641 1 98.38 88 LYS A CA 1
ATOM 704 C C . LYS A 1 88 ? 15.977 12.305 9.297 1 98.38 88 LYS A C 1
ATOM 706 O O . LYS A 1 88 ? 16.469 13.047 10.148 1 98.38 88 LYS A O 1
ATOM 711 N N . ASN A 1 89 ? 16.438 12.328 8.07 1 98 89 ASN A N 1
ATOM 712 C CA . ASN A 1 89 ? 17.609 13.086 7.652 1 98 89 ASN A CA 1
ATOM 713 C C . ASN A 1 89 ? 17.281 14.562 7.438 1 98 89 ASN A C 1
ATOM 715 O O . ASN A 1 89 ? 18.188 15.391 7.297 1 98 89 ASN A O 1
ATOM 719 N N . PHE A 1 90 ? 16.047 14.914 7.488 1 97.81 90 PHE A N 1
ATOM 720 C CA . PHE A 1 90 ? 15.641 16.281 7.18 1 97.81 90 PHE A CA 1
ATOM 721 C C . PHE A 1 90 ? 14.836 16.875 8.328 1 97.81 90 PHE A C 1
ATOM 723 O O . PHE A 1 90 ? 14.242 17.953 8.188 1 97.81 90 PHE A O 1
ATOM 730 N N . GLN A 1 91 ? 14.773 16.234 9.398 1 96.69 91 GLN A N 1
ATOM 731 C CA . GLN A 1 91 ? 14 16.703 10.547 1 96.69 91 GLN A CA 1
ATOM 732 C C . GLN A 1 91 ? 14.766 17.781 11.312 1 96.69 91 GLN A C 1
ATOM 734 O O . GLN A 1 91 ? 15.984 17.891 11.195 1 96.69 91 GLN A O 1
ATOM 739 N N . ASN A 1 92 ? 13.984 18.578 12.023 1 95.75 92 ASN A N 1
ATOM 740 C CA . ASN A 1 92 ? 14.531 19.656 12.852 1 95.75 92 ASN A CA 1
ATOM 741 C C . ASN A 1 92 ? 15.289 20.672 12.016 1 95.75 92 ASN A C 1
ATOM 743 O O . ASN A 1 92 ? 16.328 21.188 12.438 1 95.75 92 ASN A O 1
ATOM 747 N N . GLN A 1 93 ? 14.797 20.859 10.828 1 96.75 93 GLN A N 1
ATOM 748 C CA . GLN A 1 93 ? 15.422 21.812 9.914 1 96.75 93 GLN A CA 1
ATOM 749 C C . GLN A 1 93 ? 14.422 22.859 9.445 1 96.75 93 GLN A C 1
ATOM 751 O O . GLN A 1 93 ? 14.68 23.578 8.477 1 96.75 93 GLN A O 1
ATOM 756 N N . GLY A 1 94 ? 13.273 22.828 10.109 1 96.56 94 GLY A N 1
ATOM 757 C CA . GLY A 1 94 ? 12.297 23.875 9.836 1 96.56 94 GLY A CA 1
ATOM 758 C C . GLY A 1 94 ? 11.367 23.531 8.688 1 96.56 94 GLY A C 1
ATOM 759 O O . GLY A 1 94 ? 10.766 24.422 8.078 1 96.56 94 GLY A O 1
ATOM 760 N N . TYR A 1 95 ? 11.188 22.266 8.344 1 98.06 95 TYR A N 1
ATOM 761 C CA . TYR A 1 95 ? 10.438 21.859 7.16 1 98.06 95 TYR A CA 1
ATOM 762 C C . TYR A 1 95 ? 8.953 21.75 7.469 1 98.06 95 TYR A C 1
ATOM 764 O O . TYR A 1 95 ? 8.117 21.75 6.559 1 98.06 95 TYR A O 1
ATOM 772 N N . PHE A 1 96 ? 8.609 21.766 8.75 1 98.19 96 PHE A N 1
ATOM 773 C CA . PHE A 1 96 ? 7.223 21.484 9.102 1 98.19 96 PHE A CA 1
ATOM 774 C C . PHE A 1 96 ? 6.293 22.547 8.523 1 98.19 96 PHE A C 1
ATOM 776 O O . PHE A 1 96 ? 5.367 22.219 7.77 1 98.19 96 PHE A O 1
ATOM 783 N N . LYS A 1 97 ? 6.527 23.766 8.797 1 97.81 97 LYS A N 1
ATOM 784 C CA . LYS A 1 97 ? 5.621 24.844 8.414 1 97.81 97 LYS A CA 1
ATOM 785 C C . LYS A 1 97 ? 5.512 24.953 6.898 1 97.81 97 LYS A C 1
ATOM 787 O O . LYS A 1 97 ? 4.41 24.984 6.352 1 97.81 97 LYS A O 1
ATOM 792 N N . PRO A 1 98 ? 6.676 24.969 6.16 1 98.25 98 PRO A N 1
ATOM 793 C CA . PRO A 1 98 ? 6.559 25.031 4.703 1 98.25 98 PRO A CA 1
ATOM 794 C C . PRO A 1 98 ? 5.762 23.875 4.117 1 98.25 98 PRO A C 1
ATOM 796 O O . PRO A 1 98 ? 5.012 24.047 3.154 1 98.25 98 PRO A O 1
ATOM 799 N N . ILE A 1 99 ? 5.906 22.688 4.613 1 98.69 99 ILE A N 1
ATOM 800 C CA . ILE A 1 99 ? 5.168 21.531 4.113 1 98.69 99 ILE A CA 1
ATOM 801 C C . ILE A 1 99 ? 3.682 21.703 4.43 1 98.69 99 ILE A C 1
ATOM 803 O O . ILE A 1 99 ? 2.83 21.469 3.568 1 98.69 99 ILE A O 1
ATOM 807 N N . MET A 1 100 ? 3.398 22.125 5.672 1 98.44 100 MET A N 1
ATOM 808 C CA . MET A 1 100 ? 2.008 22.328 6.074 1 98.44 100 MET A CA 1
ATOM 809 C C . MET A 1 100 ? 1.344 23.391 5.207 1 98.44 100 MET A C 1
ATOM 811 O O . MET A 1 100 ? 0.178 23.25 4.832 1 98.44 100 MET A O 1
ATOM 815 N N . ASP A 1 101 ? 2.125 24.438 4.852 1 98 101 ASP A N 1
ATOM 816 C CA . ASP A 1 101 ? 1.605 25.469 3.953 1 98 101 ASP A CA 1
ATOM 817 C C . ASP A 1 101 ? 1.187 24.859 2.615 1 98 101 ASP A C 1
ATOM 819 O O . ASP A 1 101 ? 0.137 25.219 2.07 1 98 101 ASP A O 1
ATOM 823 N N . LYS A 1 102 ? 1.965 23.969 2.09 1 98.38 102 LYS A N 1
ATOM 824 C CA . LYS A 1 102 ? 1.645 23.328 0.818 1 98.38 102 LYS A CA 1
ATOM 825 C C . LYS A 1 102 ? 0.451 22.391 0.963 1 98.38 102 LYS A C 1
ATOM 827 O O . LYS A 1 102 ? -0.34 22.234 0.03 1 98.38 102 LYS A O 1
ATOM 832 N N . VAL A 1 103 ? 0.32 21.719 2.123 1 98.56 103 VAL A N 1
ATOM 833 C CA . VAL A 1 103 ? -0.848 20.891 2.4 1 98.56 103 VAL A CA 1
ATOM 834 C C . VAL A 1 103 ? -2.111 21.734 2.361 1 98.56 103 VAL A C 1
ATOM 836 O O . VAL A 1 103 ? -3.104 21.359 1.73 1 98.56 103 VAL A O 1
ATOM 839 N N . LEU A 1 104 ? -2.041 22.906 3.01 1 97.62 104 LEU A N 1
ATOM 840 C CA . LEU A 1 104 ? -3.189 23.812 3 1 97.62 104 LEU A CA 1
ATOM 841 C C . LEU A 1 104 ? -3.502 24.281 1.583 1 97.62 104 LEU A C 1
ATOM 843 O O . LEU A 1 104 ? -4.668 24.312 1.182 1 97.62 104 LEU A O 1
ATOM 847 N N . ASP A 1 105 ? -2.408 24.672 0.843 1 97.12 105 ASP A N 1
ATOM 848 C CA . ASP A 1 105 ? -2.605 25.047 -0.551 1 97.12 105 ASP A CA 1
ATOM 849 C C . ASP A 1 105 ? -3.328 23.953 -1.328 1 97.12 105 ASP A C 1
ATOM 851 O O . ASP A 1 105 ? -4.242 24.234 -2.105 1 97.12 105 ASP A O 1
ATOM 855 N N . TYR A 1 106 ? -2.957 22.766 -1.142 1 97.62 106 TYR A N 1
ATOM 856 C CA . TYR A 1 106 ? -3.523 21.609 -1.845 1 97.62 106 TYR A CA 1
ATOM 857 C C . TYR A 1 106 ? -5.008 21.469 -1.533 1 97.62 106 TYR A C 1
ATOM 859 O O . TYR A 1 106 ? -5.836 21.375 -2.445 1 97.62 106 TYR A O 1
ATOM 867 N N . VAL A 1 107 ? -5.352 21.453 -0.241 1 97.19 107 VAL A N 1
ATOM 868 C CA . VAL A 1 107 ? -6.734 21.188 0.147 1 97.19 107 VAL A CA 1
ATOM 869 C C . VAL A 1 107 ? -7.617 22.359 -0.284 1 97.19 107 VAL A C 1
ATOM 871 O O . VAL A 1 107 ? -8.797 22.172 -0.597 1 97.19 107 VAL A O 1
ATOM 874 N N . ARG A 1 108 ? -7.047 23.5 -0.366 1 95.81 108 ARG A N 1
ATOM 875 C CA . ARG A 1 108 ? -7.797 24.688 -0.753 1 95.81 108 ARG A CA 1
ATOM 876 C C . ARG A 1 108 ? -8.156 24.656 -2.234 1 95.81 108 ARG A C 1
ATOM 878 O O . ARG A 1 108 ? -9.086 25.344 -2.672 1 95.81 108 ARG A O 1
ATOM 885 N N . THR A 1 109 ? -7.418 23.906 -3.023 1 96.19 109 THR A N 1
ATOM 886 C CA . THR A 1 109 ? -7.809 23.719 -4.418 1 96.19 109 THR A CA 1
ATOM 887 C C . THR A 1 109 ? -9.07 22.859 -4.52 1 96.19 109 THR A C 1
ATOM 889 O O . THR A 1 109 ? -9.656 22.75 -5.594 1 96.19 109 THR A O 1
ATOM 892 N N . ALA A 1 110 ? -9.516 22.25 -3.48 1 96 110 ALA A N 1
ATOM 893 C CA . ALA A 1 110 ? -10.734 21.453 -3.359 1 96 110 ALA A CA 1
ATOM 894 C C . ALA A 1 110 ? -10.766 20.344 -4.406 1 96 110 ALA A C 1
ATOM 896 O O . ALA A 1 110 ? -11.758 20.188 -5.121 1 96 110 ALA A O 1
ATOM 897 N N . PRO A 1 111 ? -9.688 19.547 -4.398 1 95.38 111 PRO A N 1
ATOM 898 C CA . PRO A 1 111 ? -9.641 18.531 -5.449 1 95.38 111 PRO A CA 1
ATOM 899 C C . PRO A 1 111 ? -10.773 17.516 -5.344 1 95.38 111 PRO A C 1
ATOM 901 O O . PRO A 1 111 ? -11.109 16.844 -6.328 1 95.38 111 PRO A O 1
ATOM 904 N N . ALA A 1 112 ? -11.359 17.375 -4.16 1 95.31 112 ALA A N 1
ATOM 905 C CA . ALA A 1 112 ? -12.422 16.391 -3.986 1 95.31 112 ALA A CA 1
ATOM 906 C C . ALA A 1 112 ? -13.688 17.031 -3.447 1 95.31 112 ALA A C 1
ATOM 908 O O . ALA A 1 112 ? -14.648 16.344 -3.088 1 95.31 112 ALA A O 1
ATOM 909 N N . GLY A 1 113 ? -13.664 18.297 -3.244 1 94.06 113 GLY A N 1
ATOM 910 C CA . GLY A 1 113 ? -14.805 19.062 -2.742 1 94.06 113 GLY A CA 1
ATOM 911 C C . GLY A 1 113 ? -14.406 20.188 -1.82 1 94.06 113 GLY A C 1
ATOM 912 O O . GLY A 1 113 ? -13.273 20.25 -1.336 1 94.06 113 GLY A O 1
ATOM 913 N N . LEU A 1 114 ? -15.273 21.031 -1.641 1 92.94 114 LEU A N 1
ATOM 914 C CA . LEU A 1 114 ? -15.039 22.141 -0.73 1 92.94 114 LEU A CA 1
ATOM 915 C C . LEU A 1 114 ? -15.062 21.672 0.721 1 92.94 114 LEU A C 1
ATOM 917 O O . LEU A 1 114 ? -15.758 20.719 1.059 1 92.94 114 LEU A O 1
ATOM 921 N N . SER A 1 115 ? -14.266 22.234 1.456 1 93.5 115 SER A N 1
ATOM 922 C CA . SER A 1 115 ? -14.219 21.984 2.893 1 93.5 115 SER A CA 1
ATOM 923 C C . SER A 1 115 ? -13.805 23.234 3.66 1 93.5 115 SER A C 1
ATOM 925 O O . SER A 1 115 ? -13.016 24.031 3.164 1 93.5 115 SER A O 1
ATOM 927 N N . ASN A 1 116 ? -14.289 23.328 4.883 1 93 116 ASN A N 1
ATOM 928 C CA . ASN A 1 116 ? -13.953 24.484 5.711 1 93 116 ASN A CA 1
ATOM 929 C C . ASN A 1 116 ? -12.938 24.125 6.789 1 93 116 ASN A C 1
ATOM 931 O O . ASN A 1 116 ? -12.43 25 7.484 1 93 116 ASN A O 1
ATOM 935 N N . LYS A 1 117 ? -12.672 22.828 6.859 1 96.19 117 LYS A N 1
ATOM 936 C CA . LYS A 1 117 ? -11.75 22.391 7.902 1 96.19 117 LYS A CA 1
ATOM 937 C C . LYS A 1 117 ? -10.805 21.328 7.383 1 96.19 117 LYS A C 1
ATOM 939 O O . LYS A 1 117 ? -11.156 20.547 6.496 1 96.19 117 LYS A O 1
ATOM 944 N N . LEU A 1 118 ? -9.656 21.359 7.895 1 97.62 118 LEU A N 1
ATOM 945 C CA . LEU A 1 118 ? -8.703 20.25 7.789 1 97.62 118 LEU A CA 1
ATOM 946 C C . LEU A 1 118 ? -8.57 19.516 9.117 1 97.62 118 LEU A C 1
ATOM 948 O O . LEU A 1 118 ? -8.258 20.125 10.141 1 97.62 118 LEU A O 1
ATOM 952 N N . TRP A 1 119 ? -8.891 18.234 9.07 1 97.38 119 TRP A N 1
ATOM 953 C CA . TRP A 1 119 ? -8.914 17.422 10.281 1 97.38 119 TRP A CA 1
ATOM 954 C C . TRP A 1 119 ? -7.652 16.578 10.375 1 97.38 119 TRP A C 1
ATOM 956 O O . TRP A 1 119 ? -7.062 16.203 9.359 1 97.38 119 TRP A O 1
ATOM 966 N N . LEU A 1 120 ? -7.215 16.312 11.547 1 97.5 120 LEU A N 1
ATOM 967 C CA . LEU A 1 120 ? -6.195 15.297 11.82 1 97.5 120 LEU A CA 1
ATOM 968 C C . LEU A 1 120 ? -6.336 14.75 13.234 1 97.5 120 LEU A C 1
ATOM 970 O O . LEU A 1 120 ? -7.168 15.227 14.016 1 97.5 120 LEU A O 1
ATOM 974 N N . SER A 1 121 ? -5.617 13.711 13.5 1 96.69 121 SER A N 1
ATOM 975 C CA . SER A 1 121 ? -5.539 13.172 14.852 1 96.69 121 SER A CA 1
ATOM 976 C C . SER A 1 121 ? -4.145 12.641 15.156 1 96.69 121 SER A C 1
ATOM 978 O O . SER A 1 121 ? -3.361 12.383 14.234 1 96.69 121 SER A O 1
ATOM 980 N N . TYR A 1 122 ? -3.783 12.594 16.375 1 97.5 122 TYR A N 1
ATOM 981 C CA . TYR A 1 122 ? -2.498 12.062 16.797 1 97.5 122 TYR A CA 1
ATOM 982 C C . TYR A 1 122 ? -2.613 11.414 18.172 1 97.5 122 TYR A C 1
ATOM 984 O O . TYR A 1 122 ? -3.523 11.727 18.938 1 97.5 122 TYR A O 1
ATOM 992 N N . GLU A 1 123 ? -1.699 10.461 18.438 1 97.19 123 GLU A N 1
ATOM 993 C CA . GLU A 1 123 ? -1.64 9.852 19.766 1 97.19 123 GLU A CA 1
ATOM 994 C C . GLU A 1 123 ? -1.277 10.883 20.828 1 97.19 123 GLU A C 1
ATOM 996 O O . GLU A 1 123 ? -0.377 11.695 20.625 1 97.19 123 GLU A O 1
ATOM 1001 N N . PRO A 1 124 ? -1.926 10.75 21.953 1 96.25 124 PRO A N 1
ATOM 1002 C CA . PRO A 1 124 ? -1.647 11.719 23.016 1 96.25 124 PRO A CA 1
ATOM 1003 C C . PRO A 1 124 ? -0.172 11.758 23.406 1 96.25 124 PRO A C 1
ATOM 1005 O O . PRO A 1 124 ? 0.339 12.805 23.797 1 96.25 124 PRO A O 1
ATOM 1008 N N . GLU A 1 125 ? 0.506 10.641 23.266 1 97 125 GLU A N 1
ATOM 1009 C CA . GLU A 1 125 ? 1.906 10.531 23.656 1 97 125 GLU A CA 1
ATOM 1010 C C . GLU A 1 125 ? 2.828 11.164 22.625 1 97 125 GLU A C 1
ATOM 1012 O O . GLU A 1 125 ? 4.02 11.344 22.875 1 97 125 GLU A O 1
ATOM 1017 N N . ASN A 1 126 ? 2.285 11.469 21.516 1 97 126 ASN A N 1
ATOM 1018 C CA . ASN A 1 126 ? 3.082 12.125 20.484 1 97 126 ASN A CA 1
ATOM 1019 C C . ASN A 1 126 ? 3.172 13.633 20.719 1 97 126 ASN A C 1
ATOM 1021 O O . ASN A 1 126 ? 2.629 14.422 19.938 1 97 126 ASN A O 1
ATOM 1025 N N . GLU A 1 127 ? 3.965 14.023 21.609 1 96.25 127 GLU A N 1
ATOM 1026 C CA . GLU A 1 127 ? 4.059 15.406 22.078 1 96.25 127 GLU A CA 1
ATOM 1027 C C . GLU A 1 127 ? 4.641 16.312 20.984 1 96.25 127 GLU A C 1
ATOM 1029 O O . GLU A 1 127 ? 4.262 17.469 20.875 1 96.25 127 GLU A O 1
ATOM 1034 N N . GLN A 1 128 ? 5.523 15.805 20.281 1 95.25 128 GLN A N 1
ATOM 1035 C CA . GLN A 1 128 ? 6.145 16.594 19.219 1 95.25 128 GLN A CA 1
ATOM 1036 C C . GLN A 1 128 ? 5.121 16.984 18.156 1 95.25 128 GLN A C 1
ATOM 1038 O O . GLN A 1 128 ? 5.051 18.141 17.766 1 95.25 128 GLN A O 1
ATOM 1043 N N . ALA A 1 129 ? 4.375 16.016 17.703 1 96.44 129 ALA A N 1
ATOM 1044 C CA . ALA A 1 129 ? 3.33 16.297 16.719 1 96.44 129 ALA A CA 1
ATOM 1045 C C . ALA A 1 129 ? 2.322 17.297 17.281 1 96.44 129 ALA A C 1
ATOM 1047 O O . ALA A 1 129 ? 1.971 18.281 16.609 1 96.44 129 ALA A O 1
ATOM 1048 N N . ARG A 1 130 ? 1.918 17.047 18.469 1 97.56 130 ARG A N 1
ATOM 1049 C CA . ARG A 1 130 ? 0.975 17.938 19.141 1 97.56 130 ARG A CA 1
ATOM 1050 C C . ARG A 1 130 ? 1.481 19.375 19.125 1 97.56 130 ARG A C 1
ATOM 1052 O O . ARG A 1 130 ? 0.764 20.297 18.719 1 97.56 130 ARG A O 1
ATOM 1059 N N . PHE A 1 131 ? 2.666 19.531 19.578 1 97.56 131 PHE A N 1
ATOM 1060 C CA . PHE A 1 131 ? 3.262 20.859 19.625 1 97.56 131 PHE A CA 1
ATOM 1061 C C . PHE A 1 131 ? 3.287 21.516 18.25 1 97.56 131 PHE A C 1
ATOM 1063 O O . PHE A 1 131 ? 2.9 22.672 18.094 1 97.56 131 PHE A O 1
ATOM 1070 N N . CYS A 1 132 ? 3.725 20.781 17.203 1 97.81 132 CYS A N 1
ATOM 1071 C CA . CYS A 1 132 ? 3.834 21.297 15.844 1 97.81 132 CYS A CA 1
ATOM 1072 C C . CYS A 1 132 ? 2.471 21.719 15.312 1 97.81 132 CYS A C 1
ATOM 1074 O O . CYS A 1 132 ? 2.32 22.812 14.781 1 97.81 132 CYS A O 1
ATOM 1076 N N . TYR A 1 133 ? 1.467 20.828 15.461 1 98.38 133 TYR A N 1
ATOM 1077 C CA . TYR A 1 133 ? 0.148 21.094 14.898 1 98.38 133 TYR A CA 1
ATOM 1078 C C . TYR A 1 133 ? -0.525 22.266 15.609 1 98.38 133 TYR A C 1
ATOM 1080 O O . TYR A 1 133 ? -1.114 23.125 14.969 1 98.38 133 TYR A O 1
ATOM 1088 N N . LEU A 1 134 ? -0.381 22.281 16.953 1 98.12 134 LEU A N 1
ATOM 1089 C CA . LEU A 1 134 ? -0.98 23.375 17.703 1 98.12 134 LEU A CA 1
ATOM 1090 C C . LEU A 1 134 ? -0.288 24.688 17.391 1 98.12 134 LEU A C 1
ATOM 1092 O O . LEU A 1 134 ? -0.948 25.719 17.219 1 98.12 134 LEU A O 1
ATOM 1096 N N . SER A 1 135 ? 1.011 24.688 17.297 1 97.88 135 SER A N 1
ATOM 1097 C CA . SER A 1 135 ? 1.774 25.875 16.969 1 97.88 135 SER A CA 1
ATOM 1098 C C . SER A 1 135 ? 1.415 26.391 15.57 1 97.88 135 SER A C 1
ATOM 1100 O O . SER A 1 135 ? 1.471 27.594 15.312 1 97.88 135 SER A O 1
ATOM 1102 N N . TYR A 1 136 ? 1.049 25.516 14.688 1 97.62 136 TYR A N 1
ATOM 1103 C CA . TYR A 1 136 ? 0.692 25.891 13.328 1 97.62 136 TYR A CA 1
ATOM 1104 C C . TYR A 1 136 ? -0.691 26.531 13.281 1 97.62 136 TYR A C 1
ATOM 1106 O O . TYR A 1 136 ? -1.006 27.281 12.352 1 97.62 136 TYR A O 1
ATOM 1114 N N . GLY A 1 137 ? -1.544 26.156 14.18 1 97.75 137 GLY A N 1
ATOM 1115 C CA . GLY A 1 137 ? -2.848 26.797 14.219 1 97.75 137 GLY A CA 1
ATOM 1116 C C . GLY A 1 137 ? -3.994 25.812 14.344 1 97.75 137 GLY A C 1
ATOM 1117 O O . GLY A 1 137 ? -5.164 26.203 14.352 1 97.75 137 GLY A O 1
ATOM 1118 N N . PHE A 1 138 ? -3.658 24.531 14.461 1 98.38 138 PHE A N 1
ATOM 1119 C CA . PHE A 1 138 ? -4.699 23.547 14.75 1 98.38 138 PHE A CA 1
ATOM 1120 C C . PHE A 1 138 ? -5.23 23.719 16.172 1 98.38 138 PHE A C 1
ATOM 1122 O O . PHE A 1 138 ? -4.516 24.203 17.047 1 98.38 138 PHE A O 1
ATOM 1129 N N . LYS A 1 139 ? -6.469 23.328 16.312 1 98.19 139 LYS A N 1
ATOM 1130 C CA . LYS A 1 139 ? -7.102 23.328 17.625 1 98.19 139 LYS A CA 1
ATOM 1131 C C . LYS A 1 139 ? -7.695 21.969 17.969 1 98.19 139 LYS A C 1
ATOM 1133 O O . LYS A 1 139 ? -8.406 21.375 17.141 1 98.19 139 LYS A O 1
ATOM 1138 N N . GLU A 1 140 ? -7.449 21.531 19.125 1 97.94 140 GLU A N 1
ATOM 1139 C CA . GLU A 1 140 ? -8.055 20.281 19.578 1 97.94 140 GLU A CA 1
ATOM 1140 C C . GLU A 1 140 ? -9.562 20.438 19.75 1 97.94 140 GLU A C 1
ATOM 1142 O O . GLU A 1 140 ? -10.039 21.453 20.234 1 97.94 140 GLU A O 1
ATOM 1147 N N . THR A 1 141 ? -10.258 19.438 19.375 1 96.25 141 THR A N 1
ATOM 1148 C CA . THR A 1 141 ? -11.719 19.5 19.438 1 96.25 141 THR A CA 1
ATOM 1149 C C . THR A 1 141 ? -12.219 18.984 20.781 1 96.25 141 THR A C 1
ATOM 1151 O O . THR A 1 141 ? -13.383 19.203 21.141 1 96.25 141 THR A O 1
ATOM 1154 N N . GLY A 1 142 ? -11.375 18.281 21.516 1 95.5 142 GLY A N 1
ATOM 1155 C CA . GLY A 1 142 ? -11.789 17.594 22.734 1 95.5 142 GLY A CA 1
ATOM 1156 C C . GLY A 1 142 ? -12.266 16.172 22.484 1 95.5 142 GLY A C 1
ATOM 1157 O O . GLY A 1 142 ? -12.508 15.422 23.422 1 95.5 142 GLY A O 1
ATOM 1158 N N . GLU A 1 143 ? -12.367 15.812 21.266 1 93.81 143 GLU A N 1
ATOM 1159 C CA . GLU A 1 143 ? -12.805 14.469 20.891 1 93.81 143 GLU A CA 1
ATOM 1160 C C . GLU A 1 143 ? -11.617 13.508 20.828 1 93.81 143 GLU A C 1
ATOM 1162 O O . GLU A 1 143 ? -10.5 13.922 20.516 1 93.81 143 GLU A O 1
ATOM 1167 N N . ILE A 1 144 ? -11.953 12.258 21.188 1 93.31 144 ILE A N 1
ATOM 1168 C CA . ILE A 1 144 ? -10.992 11.164 21.031 1 93.31 144 ILE A CA 1
ATOM 1169 C C . ILE A 1 144 ? -11.531 10.141 20.031 1 93.31 144 ILE A C 1
ATOM 1171 O O . ILE A 1 144 ? -12.688 9.719 20.125 1 93.31 144 ILE A O 1
ATOM 1175 N N . SER A 1 145 ? -10.773 9.953 19.031 1 89.75 145 SER A N 1
ATOM 1176 C CA . SER A 1 145 ? -11.102 8.945 18.031 1 89.75 145 SER A CA 1
ATOM 1177 C C . SER A 1 145 ? -10 7.895 17.922 1 89.75 145 SER A C 1
ATOM 1179 O O . SER A 1 145 ? -8.852 8.227 17.641 1 89.75 145 SER A O 1
ATOM 1181 N N . GLU A 1 146 ? -10.352 6.594 18.109 1 89.94 146 GLU A N 1
ATOM 1182 C CA . GLU A 1 146 ? -9.391 5.496 18.047 1 89.94 146 GLU A CA 1
ATOM 1183 C C . GLU A 1 146 ? -8.164 5.793 18.906 1 89.94 146 GLU A C 1
ATOM 1185 O O . GLU A 1 146 ? -7.031 5.676 18.438 1 89.94 146 GLU A O 1
ATOM 1190 N N . ASN A 1 147 ? -8.398 6.355 20.047 1 93.62 147 ASN A N 1
ATOM 1191 C CA . ASN A 1 147 ? -7.387 6.641 21.047 1 93.62 147 ASN A CA 1
ATOM 1192 C C . ASN A 1 147 ? -6.484 7.801 20.625 1 93.62 147 ASN A C 1
ATOM 1194 O O . ASN A 1 147 ? -5.371 7.941 21.125 1 93.62 147 ASN A O 1
ATOM 1198 N N . GLU A 1 148 ? -6.941 8.523 19.719 1 96.56 148 GLU A N 1
ATOM 1199 C CA . GLU A 1 148 ? -6.164 9.672 19.266 1 96.56 148 GLU A CA 1
ATOM 1200 C C . GLU A 1 148 ? -6.914 10.977 19.516 1 96.56 148 GLU A C 1
ATOM 1202 O O . GLU A 1 148 ? -8.148 11.008 19.469 1 96.56 148 GLU A O 1
ATOM 1207 N N . VAL A 1 149 ? -6.168 12.031 19.781 1 97.25 149 VAL A N 1
ATOM 1208 C CA . VAL A 1 149 ? -6.707 13.375 19.953 1 97.25 149 VAL A CA 1
ATOM 1209 C C . VAL A 1 149 ? -7.031 13.984 18.594 1 97.25 149 VAL A C 1
ATOM 1211 O O . VAL A 1 149 ? -6.188 13.992 17.688 1 97.25 149 VAL A O 1
ATOM 1214 N N . VAL A 1 150 ? -8.242 14.461 18.422 1 97.31 150 VAL A N 1
ATOM 1215 C CA . VAL A 1 150 ? -8.672 15.039 17.156 1 97.31 150 VAL A CA 1
ATOM 121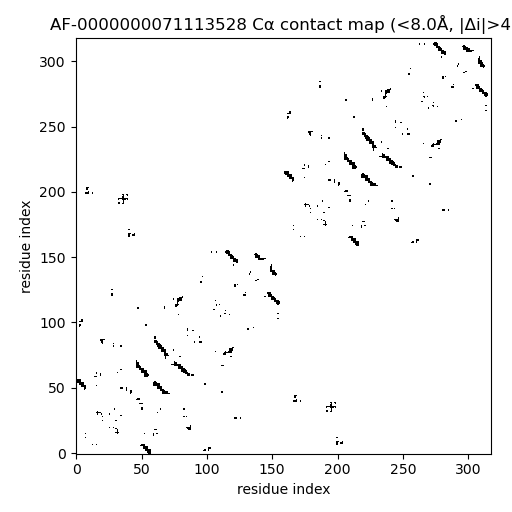6 C C . VAL A 1 150 ? -8.422 16.547 17.172 1 97.31 150 VAL A C 1
ATOM 1218 O O . VAL A 1 150 ? -8.727 17.219 18.156 1 97.31 150 VAL A O 1
ATOM 1221 N N . ALA A 1 151 ? -7.809 17.094 16.156 1 97.94 151 ALA A N 1
ATOM 1222 C CA . ALA A 1 151 ? -7.57 18.531 15.992 1 97.94 151 ALA A CA 1
ATOM 1223 C C . ALA A 1 151 ? -8.008 19 14.602 1 97.94 151 ALA A C 1
ATOM 1225 O O . ALA A 1 151 ? -8.055 18.203 13.656 1 97.94 151 ALA A O 1
ATOM 1226 N N . ILE A 1 152 ? -8.367 20.266 14.523 1 97.88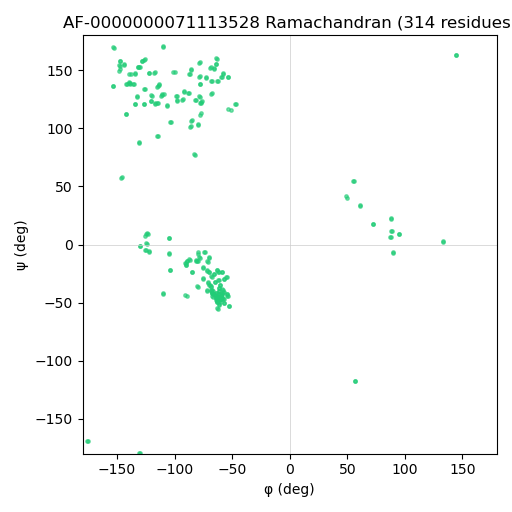 152 ILE A N 1
ATOM 1227 C CA . ILE A 1 152 ? -8.867 20.812 13.266 1 97.88 152 ILE A CA 1
ATOM 1228 C C . ILE A 1 152 ? -8.203 22.156 12.984 1 97.88 152 ILE A C 1
ATOM 1230 O O . ILE A 1 152 ? -7.836 22.875 13.914 1 97.88 152 ILE A O 1
ATOM 1234 N N . TYR A 1 153 ? -7.996 22.422 11.781 1 97.81 153 TYR A N 1
ATOM 1235 C CA . TYR A 1 153 ? -7.555 23.719 11.273 1 97.81 153 TYR A CA 1
ATOM 1236 C C . TYR A 1 153 ? -8.656 24.391 10.469 1 97.81 153 TYR A C 1
ATOM 1238 O O . TYR A 1 153 ? -9.258 23.781 9.586 1 97.81 153 TYR A O 1
ATOM 1246 N N . ASP A 1 154 ? -9 25.625 10.75 1 96.31 154 ASP A N 1
ATOM 1247 C CA . ASP A 1 154 ? -10.023 26.391 10.047 1 96.31 154 ASP A CA 1
ATOM 1248 C C . ASP A 1 154 ? -9.508 26.906 8.711 1 96.31 154 ASP A C 1
ATOM 1250 O O . ASP A 1 154 ? -8.633 27.781 8.68 1 96.31 154 ASP A O 1
ATOM 1254 N N . LEU A 1 155 ? -10.039 26.422 7.656 1 94.94 155 LEU A N 1
ATOM 1255 C CA . LEU A 1 155 ? -9.562 26.75 6.324 1 94.94 155 LEU A CA 1
ATOM 1256 C C . LEU A 1 155 ? -10.133 28.094 5.863 1 94.94 155 LEU A C 1
ATOM 1258 O O . LEU A 1 155 ? -9.68 28.656 4.859 1 94.94 155 LEU A O 1
ATOM 1262 N N . THR A 1 156 ? -11.102 28.562 6.535 1 89.31 156 THR A N 1
ATOM 1263 C CA . THR A 1 156 ? -11.75 29.812 6.137 1 89.31 156 THR A CA 1
ATOM 1264 C C . THR A 1 156 ? -10.953 31.016 6.617 1 89.31 156 THR A C 1
ATOM 1266 O O . THR A 1 156 ? -11.188 32.125 6.168 1 89.31 156 THR A O 1
ATOM 1269 N N . ILE A 1 157 ? -10.047 30.766 7.484 1 75.19 157 ILE A N 1
ATOM 1270 C CA . ILE A 1 157 ? -9.266 31.875 8.039 1 75.19 157 ILE A CA 1
ATOM 1271 C C . ILE A 1 157 ? -8.094 32.188 7.117 1 75.19 157 ILE A C 1
ATOM 1273 O O . ILE A 1 157 ? -7.383 31.281 6.676 1 75.19 157 ILE A O 1
ATOM 1277 N N . GLU A 1 158 ? -8.062 33.375 6.285 1 63.41 158 GLU A N 1
ATOM 1278 C CA . GLU A 1 158 ? -6.945 33.812 5.457 1 63.41 158 GLU A CA 1
ATOM 1279 C C . GLU A 1 158 ? -5.652 33.906 6.27 1 63.41 158 GLU A C 1
ATOM 1281 O O . GLU A 1 158 ? -5.664 34.344 7.418 1 63.41 158 GLU A O 1
ATOM 1286 N N . LYS A 1 159 ? -4.629 33.062 5.914 1 57.28 159 LYS A N 1
ATOM 1287 C CA . LYS A 1 159 ? -3.33 33.281 6.539 1 57.28 159 LYS A CA 1
ATOM 1288 C C . LYS A 1 159 ? -2.764 34.656 6.137 1 57.28 159 LYS A C 1
ATOM 1290 O O . LYS A 1 159 ? -2.908 35.062 4.988 1 57.28 159 LYS A O 1
ATOM 1295 N N . MET B 1 1 ? -10.828 -28.703 2.307 1 85.75 1 MET B N 1
ATOM 1296 C CA . MET B 1 1 ? -10.148 -27.516 1.805 1 85.75 1 MET B CA 1
ATOM 1297 C C . MET B 1 1 ? -11 -26.781 0.769 1 85.75 1 MET B C 1
ATOM 1299 O O . MET B 1 1 ? -11.352 -27.359 -0.265 1 85.75 1 MET B O 1
ATOM 1303 N N . THR B 1 2 ? -11.523 -25.625 1.108 1 94.31 2 THR B N 1
ATOM 1304 C CA . THR B 1 2 ? -12.289 -24.766 0.196 1 94.31 2 THR B CA 1
ATOM 1305 C C . THR B 1 2 ? -11.547 -23.453 -0.061 1 94.31 2 THR B C 1
ATOM 1307 O O . THR B 1 2 ? -11.766 -22.469 0.647 1 94.31 2 THR B O 1
ATOM 1310 N N . ILE B 1 3 ? -10.781 -23.438 -1.104 1 98.38 3 ILE B N 1
ATOM 1311 C CA . ILE B 1 3 ? -9.914 -22.297 -1.401 1 98.38 3 ILE B CA 1
ATOM 1312 C C . ILE B 1 3 ? -10.68 -21.281 -2.234 1 98.38 3 ILE B C 1
ATOM 1314 O O . ILE B 1 3 ? -11.367 -21.641 -3.193 1 98.38 3 ILE B O 1
ATOM 1318 N N . GLU B 1 4 ? -10.633 -20.062 -1.819 1 98.44 4 GLU B N 1
ATOM 1319 C CA . GLU B 1 4 ? -11.242 -18.953 -2.553 1 98.44 4 GLU B CA 1
ATOM 1320 C C . GLU B 1 4 ? -10.305 -17.75 -2.613 1 98.44 4 GLU B C 1
ATOM 1322 O O . GLU B 1 4 ? -9.641 -17.422 -1.627 1 98.44 4 GLU B O 1
ATOM 1327 N N . LEU B 1 5 ? -10.25 -17.141 -3.76 1 98.56 5 LEU B N 1
ATOM 1328 C CA . LEU B 1 5 ? -9.594 -15.844 -3.891 1 98.56 5 LEU B CA 1
ATOM 1329 C C . LEU B 1 5 ? -10.602 -14.711 -3.725 1 98.56 5 LEU B C 1
ATOM 1331 O O . LEU B 1 5 ? -11.633 -14.688 -4.391 1 98.56 5 LEU B O 1
ATOM 1335 N N . ARG B 1 6 ? -10.305 -13.828 -2.805 1 98.38 6 ARG B N 1
ATOM 1336 C CA . ARG B 1 6 ? -11.18 -12.68 -2.572 1 98.38 6 ARG B CA 1
ATOM 1337 C C . ARG B 1 6 ? -10.422 -11.367 -2.746 1 98.38 6 ARG B C 1
ATOM 1339 O O . ARG B 1 6 ? -9.25 -11.266 -2.367 1 98.38 6 ARG B O 1
ATOM 1346 N N . ASP B 1 7 ? -11.133 -10.352 -3.223 1 98.19 7 ASP B N 1
ATOM 1347 C CA . ASP B 1 7 ? -10.539 -9.023 -3.346 1 98.19 7 ASP B CA 1
ATOM 1348 C C . ASP B 1 7 ? -10.062 -8.508 -1.992 1 98.19 7 ASP B C 1
ATOM 1350 O O . ASP B 1 7 ? -10.68 -8.789 -0.962 1 98.19 7 ASP B O 1
ATOM 1354 N N . VAL B 1 8 ? -8.953 -7.781 -2.018 1 98.69 8 VAL B N 1
ATOM 1355 C CA . VAL B 1 8 ? -8.555 -7.027 -0.831 1 98.69 8 VAL B CA 1
ATOM 1356 C C . VAL B 1 8 ? -9.398 -5.762 -0.72 1 98.69 8 VAL B C 1
ATOM 1358 O O . VAL B 1 8 ? -9.469 -4.969 -1.662 1 98.69 8 VAL B O 1
ATOM 1361 N N . THR B 1 9 ? -10.086 -5.602 0.334 1 96.94 9 THR B N 1
ATOM 1362 C CA . THR B 1 9 ? -11.008 -4.496 0.57 1 96.94 9 THR B CA 1
ATOM 1363 C C . THR B 1 9 ? -10.75 -3.859 1.932 1 96.94 9 THR B C 1
ATOM 1365 O O . THR B 1 9 ? -9.859 -4.293 2.668 1 96.94 9 THR B O 1
ATOM 1368 N N . MET B 1 10 ? -11.555 -2.848 2.227 1 94.69 10 MET B N 1
ATOM 1369 C CA . MET B 1 10 ? -11.484 -2.195 3.531 1 94.69 10 MET B CA 1
ATOM 1370 C C . MET B 1 10 ? -11.742 -3.193 4.656 1 94.69 10 MET B C 1
ATOM 1372 O O . MET B 1 10 ? -11.219 -3.037 5.762 1 94.69 10 MET B O 1
ATOM 1376 N N . GLU B 1 11 ? -12.406 -4.242 4.383 1 95.75 11 GLU B N 1
ATOM 1377 C CA . GLU B 1 11 ? -12.875 -5.172 5.406 1 95.75 11 GLU B CA 1
ATOM 1378 C C . GLU B 1 11 ? -11.789 -6.184 5.766 1 95.75 11 GLU B C 1
ATOM 1380 O O . GLU B 1 11 ? -11.789 -6.738 6.867 1 95.75 11 GLU B O 1
ATOM 1385 N N . ASN B 1 12 ? -10.852 -6.41 4.848 1 98.12 12 ASN B N 1
ATOM 1386 C CA . ASN B 1 12 ? -9.945 -7.52 5.129 1 98.12 12 ASN B CA 1
ATOM 1387 C C . ASN B 1 12 ? -8.484 -7.102 4.973 1 98.12 12 ASN B C 1
ATOM 1389 O O . ASN B 1 12 ? -7.578 -7.895 5.238 1 98.12 12 ASN B O 1
ATOM 1393 N N . TYR B 1 13 ? -8.227 -5.832 4.582 1 98.19 13 TYR B N 1
ATOM 1394 C CA . TYR B 1 13 ? -6.859 -5.461 4.227 1 98.19 13 TYR B CA 1
ATOM 1395 C C . TYR B 1 13 ? -5.934 -5.562 5.434 1 98.19 13 TYR B C 1
ATOM 1397 O O . TYR B 1 13 ? -4.754 -5.895 5.293 1 98.19 13 TYR B O 1
ATOM 1405 N N . PHE B 1 14 ? -6.426 -5.312 6.641 1 97.38 14 PHE B N 1
ATOM 1406 C CA . PHE B 1 14 ? -5.582 -5.406 7.824 1 97.38 14 PHE B CA 1
ATOM 1407 C C . PHE B 1 14 ? -5.105 -6.84 8.039 1 97.38 14 PHE B C 1
ATOM 1409 O O . PHE B 1 14 ? -3.941 -7.07 8.367 1 97.38 14 PHE B O 1
ATOM 1416 N N . ASP B 1 15 ? -5.996 -7.789 7.879 1 98.31 15 ASP B N 1
ATOM 1417 C CA . ASP B 1 15 ? -5.621 -9.195 7.973 1 98.31 15 ASP B CA 1
ATOM 1418 C C . ASP B 1 15 ? -4.59 -9.562 6.91 1 98.31 15 ASP B C 1
ATOM 1420 O O . ASP B 1 15 ? -3.668 -10.336 7.172 1 98.31 15 ASP B O 1
ATOM 1424 N N . VAL B 1 16 ? -4.754 -9.039 5.715 1 98.75 16 VAL B N 1
ATOM 1425 C CA . VAL B 1 16 ? -3.809 -9.273 4.625 1 98.75 16 VAL B CA 1
ATOM 1426 C C . VAL B 1 16 ? -2.432 -8.742 5.016 1 98.75 16 VAL B C 1
ATOM 1428 O O . VAL B 1 16 ? -1.421 -9.422 4.828 1 98.75 16 VAL B O 1
ATOM 1431 N N . LEU B 1 17 ? -2.402 -7.574 5.621 1 98.56 17 LEU B N 1
ATOM 1432 C CA . LEU B 1 17 ? -1.144 -6.949 6.012 1 98.56 17 LEU B CA 1
ATOM 1433 C C . LEU B 1 17 ? -0.439 -7.773 7.086 1 98.56 17 LEU B C 1
ATOM 1435 O O . LEU B 1 17 ? 0.79 -7.754 7.184 1 98.56 17 LEU B O 1
ATOM 1439 N N . ASN B 1 18 ? -1.172 -8.516 7.824 1 98.06 18 ASN B N 1
ATOM 1440 C CA . ASN B 1 18 ? -0.628 -9.242 8.969 1 98.06 18 ASN B CA 1
ATOM 1441 C C . ASN B 1 18 ? -0.122 -10.625 8.57 1 98.06 18 ASN B C 1
ATOM 1443 O O . ASN B 1 18 ? 0.511 -11.312 9.375 1 98.06 18 ASN B O 1
ATOM 1447 N N . LEU B 1 19 ? -0.465 -11.07 7.426 1 98.62 19 LEU B N 1
ATOM 1448 C CA . LEU B 1 19 ? 0.123 -12.312 6.938 1 98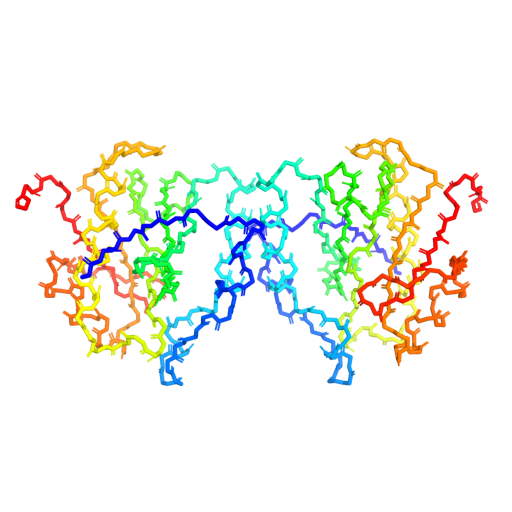.62 19 LEU B CA 1
ATOM 1449 C C . LEU B 1 19 ? 1.644 -12.203 6.883 1 98.62 19 LEU B C 1
ATOM 1451 O O . LEU B 1 19 ? 2.188 -11.133 6.598 1 98.62 19 LEU B O 1
ATOM 1455 N N . ASP B 1 20 ? 2.199 -13.328 7.133 1 97.81 20 ASP B N 1
ATOM 1456 C CA . ASP B 1 20 ? 3.658 -13.352 7.164 1 97.81 20 ASP B CA 1
ATOM 1457 C C . ASP B 1 20 ? 4.191 -14.695 6.668 1 97.81 20 ASP B C 1
ATOM 1459 O O . ASP B 1 20 ? 3.477 -15.703 6.684 1 97.81 20 ASP B O 1
ATOM 1463 N N . VAL B 1 21 ? 5.43 -14.688 6.223 1 98 21 VAL B N 1
ATOM 1464 C CA . VAL B 1 21 ? 6.117 -15.914 5.805 1 98 21 VAL B CA 1
ATOM 1465 C C . VAL B 1 21 ? 7.211 -16.266 6.812 1 98 21 VAL B C 1
ATOM 1467 O O . VAL B 1 21 ? 7.465 -15.5 7.75 1 98 21 VAL B O 1
ATOM 1470 N N . LYS B 1 22 ? 7.758 -17.375 6.68 1 97.12 22 LYS B N 1
ATOM 1471 C CA . LYS B 1 22 ? 8.859 -17.75 7.559 1 97.12 22 LYS B CA 1
ATOM 1472 C C . LYS B 1 22 ? 10.062 -16.844 7.352 1 97.12 22 LYS B C 1
ATOM 1474 O O . LYS B 1 22 ? 10.242 -16.281 6.27 1 97.12 22 LYS B O 1
ATOM 1479 N N . GLU B 1 23 ? 10.859 -16.75 8.336 1 97.12 23 GLU B N 1
ATOM 1480 C CA . GLU B 1 23 ? 11.977 -15.805 8.359 1 97.12 23 GLU B CA 1
ATOM 1481 C C . GLU B 1 23 ? 12.875 -15.969 7.141 1 97.12 23 GLU B C 1
ATOM 1483 O O . GLU B 1 23 ? 13.242 -14.992 6.488 1 97.12 23 GLU B O 1
ATOM 1488 N N . TYR B 1 24 ? 13.164 -17.203 6.754 1 95.62 24 TYR B N 1
ATOM 1489 C CA . TYR B 1 24 ? 14.102 -17.453 5.664 1 95.62 24 TYR B CA 1
ATOM 1490 C C . TYR B 1 24 ? 13.484 -17.078 4.32 1 95.62 24 TYR B C 1
ATOM 1492 O O . TYR B 1 24 ? 14.203 -16.922 3.328 1 95.62 24 TYR B O 1
ATOM 1500 N N . GLN B 1 25 ? 12.164 -16.875 4.25 1 96.56 25 GLN B N 1
ATOM 1501 C CA . GLN B 1 25 ? 11.469 -16.547 3.008 1 96.56 25 GLN B CA 1
ATOM 1502 C C . GLN B 1 25 ? 11.406 -15.031 2.797 1 96.56 25 GLN B C 1
ATOM 1504 O O . GLN B 1 25 ? 11.125 -14.57 1.691 1 96.56 25 GLN B O 1
ATOM 1509 N N . LYS B 1 26 ? 11.625 -14.242 3.854 1 96.62 26 LYS B N 1
ATOM 1510 C CA . LYS B 1 26 ? 11.414 -12.797 3.83 1 96.62 26 LYS B CA 1
ATOM 1511 C C . LYS B 1 26 ? 12.336 -12.117 2.814 1 96.62 26 LYS B C 1
ATOM 1513 O O . LYS B 1 26 ? 12.008 -11.055 2.289 1 96.62 26 LYS B O 1
ATOM 1518 N N . GLN B 1 27 ? 13.414 -12.742 2.494 1 95.69 27 GLN B N 1
ATOM 1519 C CA . GLN B 1 27 ? 14.32 -12.195 1.496 1 95.69 27 GLN B CA 1
ATOM 1520 C C . GLN B 1 27 ? 13.773 -12.383 0.085 1 95.69 27 GLN B C 1
ATOM 1522 O O . GLN B 1 27 ? 14.195 -11.703 -0.849 1 95.69 27 GLN B O 1
ATOM 1527 N N . PHE B 1 28 ? 12.82 -13.32 -0.139 1 95.56 28 PHE B N 1
ATOM 1528 C CA . PHE B 1 28 ? 12.328 -13.68 -1.463 1 95.56 28 PHE B CA 1
ATOM 1529 C C . PHE B 1 28 ? 10.953 -13.062 -1.712 1 95.56 28 PHE B C 1
ATOM 1531 O O . PHE B 1 28 ? 10.516 -12.953 -2.859 1 95.56 28 PHE B O 1
ATOM 1538 N N . ILE B 1 29 ? 10.258 -12.727 -0.66 1 95.12 29 ILE B N 1
ATOM 1539 C CA . ILE B 1 29 ? 8.859 -12.328 -0.787 1 95.12 29 ILE B CA 1
ATOM 1540 C C . ILE B 1 29 ? 8.641 -10.977 -0.112 1 95.12 29 ILE B C 1
ATOM 1542 O O . ILE B 1 29 ? 8.906 -10.828 1.084 1 95.12 29 ILE B O 1
ATOM 1546 N N . ALA B 1 30 ? 8.203 -10.031 -0.844 1 95.31 30 ALA B N 1
ATOM 1547 C CA . ALA B 1 30 ? 7.879 -8.719 -0.293 1 95.31 30 ALA B CA 1
ATOM 1548 C C . ALA B 1 30 ? 6.703 -8.805 0.673 1 95.31 30 ALA B C 1
ATOM 1550 O O . ALA B 1 30 ? 5.848 -9.688 0.542 1 95.31 30 ALA B O 1
ATOM 1551 N N . THR B 1 31 ? 6.656 -7.914 1.64 1 97.25 31 THR B N 1
ATOM 1552 C CA . THR B 1 31 ? 5.5 -7.863 2.529 1 97.25 31 THR B CA 1
ATOM 1553 C C . THR B 1 31 ? 4.238 -7.496 1.754 1 97.25 31 THR B C 1
ATOM 1555 O O . THR B 1 31 ? 4.316 -6.914 0.671 1 97.25 31 THR B O 1
ATOM 1558 N N . ASN B 1 32 ? 3.152 -7.816 2.363 1 98.56 32 ASN B N 1
ATOM 1559 C CA . ASN B 1 32 ? 1.906 -7.484 1.682 1 98.56 32 ASN B CA 1
ATOM 1560 C C . ASN B 1 32 ? 1.662 -5.977 1.663 1 98.56 32 ASN B C 1
ATOM 1562 O O . ASN B 1 32 ? 0.975 -5.465 0.777 1 98.56 32 ASN B O 1
ATOM 1566 N N . ALA B 1 33 ? 2.256 -5.285 2.605 1 98.31 33 ALA B N 1
ATOM 1567 C CA . ALA B 1 33 ? 2.191 -3.826 2.543 1 98.31 33 ALA B CA 1
ATOM 1568 C C . ALA B 1 33 ? 2.863 -3.301 1.277 1 98.31 33 ALA B C 1
ATOM 1570 O O . ALA B 1 33 ? 2.309 -2.445 0.584 1 98.31 33 ALA B O 1
ATOM 1571 N N . ILE B 1 34 ? 4 -3.83 0.982 1 98 34 ILE B N 1
ATOM 1572 C CA . ILE B 1 34 ? 4.715 -3.441 -0.23 1 98 34 ILE B CA 1
ATOM 1573 C C . ILE B 1 34 ? 3.898 -3.84 -1.458 1 98 34 ILE B C 1
ATOM 1575 O O . ILE B 1 34 ? 3.766 -3.059 -2.402 1 98 34 ILE B O 1
ATOM 1579 N N . SER B 1 35 ? 3.332 -5.008 -1.416 1 98.38 35 SER B N 1
ATOM 1580 C CA . SER B 1 35 ? 2.525 -5.488 -2.533 1 98.38 35 SER B CA 1
ATOM 1581 C C . SER B 1 35 ? 1.345 -4.562 -2.801 1 98.38 35 SER B C 1
ATOM 1583 O O . SER B 1 35 ? 1.097 -4.18 -3.945 1 98.38 35 SER B O 1
ATOM 1585 N N . LEU B 1 36 ? 0.652 -4.188 -1.77 1 98.69 36 LEU B N 1
ATOM 1586 C CA . LEU B 1 36 ? -0.51 -3.322 -1.929 1 98.69 36 LEU B CA 1
ATOM 1587 C C . LEU B 1 36 ? -0.085 -1.906 -2.305 1 98.69 36 LEU B C 1
ATOM 1589 O O . LEU B 1 36 ? -0.789 -1.22 -3.049 1 98.69 36 LEU B O 1
ATOM 1593 N N . ALA B 1 37 ? 1.069 -1.479 -1.807 1 98.56 37 ALA B N 1
ATOM 1594 C CA . ALA B 1 37 ? 1.628 -0.2 -2.238 1 98.56 37 ALA B CA 1
ATOM 1595 C C . ALA B 1 37 ? 1.878 -0.19 -3.744 1 98.56 37 ALA B C 1
ATOM 1597 O O . ALA B 1 37 ? 1.534 0.774 -4.43 1 98.56 37 ALA B O 1
ATOM 1598 N N . GLU B 1 38 ? 2.418 -1.26 -4.211 1 97.31 38 GLU B N 1
ATOM 1599 C CA . GLU B 1 38 ? 2.658 -1.383 -5.645 1 97.31 38 GLU B CA 1
ATOM 1600 C C . GLU B 1 38 ? 1.345 -1.451 -6.418 1 97.31 38 GLU B C 1
ATOM 1602 O O . GLU B 1 38 ? 1.227 -0.876 -7.504 1 97.31 38 GLU B O 1
ATOM 1607 N N . ALA B 1 39 ? 0.422 -2.16 -5.84 1 98.06 39 ALA B N 1
ATOM 1608 C CA . ALA B 1 39 ? -0.891 -2.211 -6.477 1 98.06 39 ALA B CA 1
ATOM 1609 C C . ALA B 1 39 ? -1.468 -0.81 -6.656 1 98.06 39 ALA B C 1
ATOM 1611 O O . ALA B 1 39 ? -2.072 -0.507 -7.688 1 98.06 39 ALA B O 1
ATOM 1612 N N . TYR B 1 40 ? -1.299 -0.006 -5.684 1 98.12 40 TYR B N 1
ATOM 1613 C CA . TYR B 1 40 ? -1.762 1.375 -5.77 1 98.12 40 TYR B CA 1
ATOM 1614 C C . TYR B 1 40 ? -1.138 2.084 -6.965 1 98.12 40 TYR B C 1
ATOM 1616 O O . TYR B 1 40 ? -1.847 2.668 -7.789 1 98.12 40 TYR B O 1
ATOM 1624 N N . VAL B 1 41 ? 0.167 1.996 -7.082 1 96.88 41 VAL B N 1
ATOM 1625 C CA . VAL B 1 41 ? 0.891 2.76 -8.094 1 96.88 41 VAL B CA 1
ATOM 1626 C C . VAL B 1 41 ? 0.608 2.184 -9.477 1 96.88 41 VAL B C 1
ATOM 1628 O O . VAL B 1 41 ? 0.446 2.93 -10.445 1 96.88 41 VAL B O 1
ATOM 1631 N N . TYR B 1 42 ? 0.553 0.905 -9.609 1 94.31 42 TYR B N 1
ATOM 1632 C CA . TYR B 1 42 ? 0.255 0.286 -10.891 1 94.31 42 TYR B CA 1
ATOM 1633 C C . TYR B 1 42 ? -1.152 0.642 -11.359 1 94.31 42 TYR B C 1
ATOM 1635 O O . TYR B 1 42 ? -1.366 0.957 -12.531 1 94.31 42 TYR B O 1
ATOM 1643 N N . THR B 1 43 ? -2.086 0.519 -10.406 1 94.75 43 THR B N 1
ATOM 1644 C CA . THR B 1 43 ? -3.459 0.87 -10.742 1 94.75 43 THR B CA 1
ATOM 1645 C C . THR B 1 43 ? -3.551 2.324 -11.195 1 94.75 43 THR B C 1
ATOM 1647 O O . THR B 1 43 ? -4.188 2.627 -12.211 1 94.75 43 THR B O 1
ATOM 1650 N N . LYS B 1 44 ? -2.922 3.158 -10.477 1 93.31 44 LYS B N 1
ATOM 1651 C CA . LYS B 1 44 ? -2.91 4.574 -10.82 1 93.31 44 LYS B CA 1
ATOM 1652 C C . LYS B 1 44 ? -2.295 4.801 -12.203 1 93.31 44 LYS B C 1
ATOM 1654 O O . LYS B 1 44 ? -2.699 5.711 -12.93 1 93.31 44 LYS B O 1
ATOM 1659 N N . ASN B 1 45 ? -1.327 4.027 -12.555 1 91.25 45 ASN B N 1
ATOM 1660 C CA . ASN B 1 45 ? -0.652 4.125 -13.852 1 91.25 45 ASN B CA 1
ATOM 1661 C C . ASN B 1 45 ? -1.521 3.58 -14.977 1 91.25 45 ASN B C 1
ATOM 1663 O O . ASN B 1 45 ? -1.129 3.625 -16.141 1 91.25 45 ASN B O 1
ATOM 1667 N N . GLY B 1 46 ? -2.664 2.986 -14.664 1 88.75 46 GLY B N 1
ATOM 1668 C CA . GLY B 1 46 ? -3.588 2.471 -15.664 1 88.75 46 GLY B CA 1
ATOM 1669 C C . GLY B 1 46 ? -3.395 0.993 -15.945 1 88.75 46 GLY B C 1
ATOM 1670 O O . GLY B 1 46 ? -3.945 0.464 -16.922 1 88.75 46 GLY B O 1
ATOM 1671 N N . ASP B 1 47 ? -2.568 0.309 -15.141 1 90.62 47 ASP B N 1
ATOM 1672 C CA . ASP B 1 47 ? -2.361 -1.128 -15.289 1 90.62 47 ASP B CA 1
ATOM 1673 C C . ASP B 1 47 ? -3.426 -1.918 -14.531 1 90.62 47 ASP B C 1
ATOM 1675 O O . ASP B 1 47 ? -4.02 -1.413 -13.578 1 90.62 47 ASP B O 1
ATOM 1679 N N . PHE B 1 48 ? -3.67 -3.076 -15.07 1 95.5 48 PHE B N 1
ATOM 1680 C CA . PHE B 1 48 ? -4.512 -3.984 -14.297 1 95.5 48 PHE B CA 1
ATOM 1681 C C . PHE B 1 48 ? -3.693 -4.723 -13.25 1 95.5 48 PHE B C 1
ATOM 1683 O O . PHE B 1 48 ? -2.66 -5.316 -13.562 1 95.5 48 PHE B O 1
ATOM 1690 N N . VAL B 1 49 ? -4.09 -4.605 -12.086 1 96.62 49 VAL B N 1
ATOM 1691 C CA . VAL B 1 49 ? -3.496 -5.352 -10.984 1 96.62 49 VAL B CA 1
ATOM 1692 C C . VAL B 1 49 ? -4.594 -5.848 -10.047 1 96.62 49 VAL B C 1
ATOM 1694 O O . VAL B 1 49 ? -5.539 -5.117 -9.742 1 96.62 49 VAL B O 1
ATOM 1697 N N . ALA B 1 50 ? -4.426 -7.086 -9.602 1 97.94 50 ALA B N 1
ATOM 1698 C CA . ALA B 1 50 ? -5.418 -7.723 -8.734 1 97.94 50 ALA B CA 1
ATOM 1699 C C . ALA B 1 50 ? -4.758 -8.352 -7.512 1 97.94 50 ALA B C 1
ATOM 1701 O O . ALA B 1 50 ? -4.344 -9.516 -7.551 1 97.94 50 ALA B O 1
ATOM 1702 N N . PRO B 1 51 ? -4.57 -7.574 -6.434 1 98.81 51 PRO B N 1
ATOM 1703 C CA . PRO B 1 51 ? -4.262 -8.234 -5.168 1 98.81 51 PRO B CA 1
ATOM 1704 C C . PRO B 1 51 ? -5.434 -9.055 -4.625 1 98.81 51 PRO B C 1
ATOM 1706 O O . PRO B 1 51 ? -6.555 -8.547 -4.539 1 98.81 51 PRO B O 1
ATOM 1709 N N . LEU B 1 52 ? -5.172 -10.273 -4.273 1 98.88 52 LEU B N 1
ATOM 1710 C CA . LEU B 1 52 ? -6.227 -11.18 -3.836 1 98.88 52 LEU B CA 1
ATOM 1711 C C . LEU B 1 52 ? -5.824 -11.906 -2.559 1 98.88 52 LEU B C 1
ATOM 1713 O O . LEU B 1 52 ? -4.73 -12.469 -2.48 1 98.88 52 LEU B O 1
ATOM 1717 N N . ALA B 1 53 ? -6.707 -11.82 -1.585 1 98.88 53 ALA B N 1
ATOM 1718 C CA . ALA B 1 53 ? -6.539 -12.625 -0.376 1 98.88 53 ALA B CA 1
ATOM 1719 C C . ALA B 1 53 ? -6.957 -14.07 -0.614 1 98.88 53 ALA B C 1
ATOM 1721 O O . ALA B 1 53 ? -7.961 -14.328 -1.284 1 98.88 53 ALA B O 1
ATOM 1722 N N . VAL B 1 54 ? -6.18 -15 -0.097 1 98.88 54 VAL B N 1
ATOM 1723 C CA . VAL B 1 54 ? -6.496 -16.422 -0.217 1 98.88 54 VAL B CA 1
ATOM 1724 C C . VAL B 1 54 ? -7.188 -16.906 1.056 1 98.88 54 VAL B C 1
ATOM 1726 O O . VAL B 1 54 ? -6.645 -16.766 2.154 1 98.88 54 VAL B O 1
ATOM 1729 N N . TYR B 1 55 ? -8.344 -17.453 0.837 1 98.81 55 TYR B N 1
ATOM 1730 C CA . TYR B 1 55 ? -9.109 -17.969 1.968 1 98.81 55 TYR B CA 1
ATOM 1731 C C . TYR B 1 55 ? -9.266 -19.484 1.878 1 98.81 55 TYR B C 1
ATOM 1733 O O . TYR B 1 55 ? -9.453 -20.031 0.789 1 98.81 55 TYR B O 1
ATOM 1741 N N . ASP B 1 56 ? -9.086 -20.156 2.918 1 98.5 56 ASP B N 1
ATOM 1742 C CA . ASP B 1 56 ? -9.664 -21.469 3.15 1 98.5 56 ASP B CA 1
ATOM 1743 C C . ASP B 1 56 ? -10.844 -21.391 4.109 1 98.5 56 ASP B C 1
ATOM 1745 O O . ASP B 1 56 ? -10.664 -21.219 5.316 1 98.5 56 ASP B O 1
ATOM 1749 N N . ASN B 1 57 ? -12.047 -21.516 3.547 1 95.12 57 ASN B N 1
ATOM 1750 C CA . ASN B 1 57 ? -13.258 -21.188 4.293 1 95.12 57 ASN B CA 1
ATOM 1751 C C . ASN B 1 57 ? -13.219 -19.75 4.809 1 95.12 57 ASN B C 1
ATOM 1753 O O . ASN B 1 57 ? -13.094 -18.812 4.023 1 95.12 57 ASN B O 1
ATOM 1757 N N . ASP B 1 58 ? -13.234 -19.516 6.059 1 93.75 58 ASP B N 1
ATOM 1758 C CA . ASP B 1 58 ? -13.312 -18.141 6.551 1 93.75 58 ASP B CA 1
ATOM 1759 C C . ASP B 1 58 ? -11.953 -17.672 7.074 1 93.75 58 ASP B C 1
ATOM 1761 O O . ASP B 1 58 ? -11.805 -16.516 7.48 1 93.75 58 ASP B O 1
ATOM 1765 N N . ALA B 1 59 ? -10.953 -18.562 6.863 1 97.06 59 ALA B N 1
ATOM 1766 C CA . ALA B 1 59 ? -9.617 -18.203 7.328 1 97.06 59 ALA B CA 1
ATOM 1767 C C . ALA B 1 59 ? -8.766 -17.656 6.184 1 97.06 59 ALA B C 1
ATOM 1769 O O . ALA B 1 59 ? -8.688 -18.266 5.113 1 97.06 59 ALA B O 1
ATOM 1770 N N . ILE B 1 60 ? -8.211 -16.531 6.406 1 98.62 60 ILE B N 1
ATOM 1771 C CA . ILE B 1 60 ? -7.258 -15.984 5.441 1 98.62 60 ILE B CA 1
ATOM 1772 C C . ILE B 1 60 ? -5.922 -16.703 5.574 1 98.62 60 ILE B C 1
ATOM 1774 O O . ILE B 1 60 ? -5.332 -16.75 6.656 1 98.62 60 ILE B O 1
ATOM 1778 N N . ILE B 1 61 ? -5.395 -17.328 4.488 1 98.75 61 ILE B N 1
ATOM 1779 C CA . ILE B 1 61 ? -4.246 -18.203 4.656 1 98.75 61 ILE B CA 1
ATOM 1780 C C . ILE B 1 61 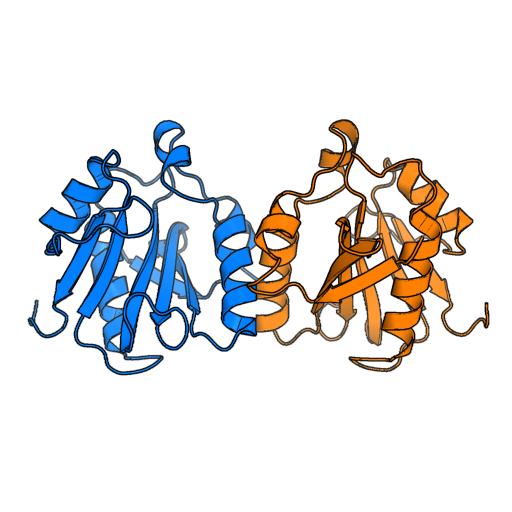? -3.111 -17.766 3.736 1 98.75 61 ILE B C 1
ATOM 1782 O O . ILE B 1 61 ? -2.016 -18.328 3.773 1 98.75 61 ILE B O 1
ATOM 1786 N N . GLY B 1 62 ? -3.393 -16.766 2.893 1 98.81 62 GLY B N 1
ATOM 1787 C CA . GLY B 1 62 ? -2.354 -16.344 1.97 1 98.81 62 GLY B CA 1
ATOM 1788 C C . GLY B 1 62 ? -2.748 -15.141 1.139 1 98.81 62 GLY B C 1
ATOM 1789 O O . GLY B 1 62 ? -3.709 -14.445 1.469 1 98.81 62 GLY B O 1
ATOM 1790 N N . PHE B 1 63 ? -1.946 -14.883 0.168 1 98.94 63 PHE B N 1
ATOM 1791 C CA . PHE B 1 63 ? -2.072 -13.711 -0.695 1 98.94 63 PHE B CA 1
ATOM 1792 C C . PHE B 1 63 ? -1.46 -13.984 -2.064 1 98.94 63 PHE B C 1
ATOM 1794 O O . PHE B 1 63 ? -0.407 -14.617 -2.164 1 98.94 63 PHE B O 1
ATOM 1801 N N . VAL B 1 64 ? -2.133 -13.578 -3.115 1 98.81 64 VAL B N 1
ATOM 1802 C CA . VAL B 1 64 ? -1.57 -13.562 -4.461 1 98.81 64 VAL B CA 1
ATOM 1803 C C . VAL B 1 64 ? -1.85 -12.211 -5.117 1 98.81 64 VAL B C 1
ATOM 1805 O O . VAL B 1 64 ? -2.801 -11.516 -4.746 1 98.81 64 VAL B O 1
ATOM 1808 N N . MET B 1 65 ? -1.021 -11.828 -6.004 1 98.69 65 MET B N 1
ATOM 1809 C CA . MET B 1 65 ? -1.228 -10.617 -6.793 1 98.69 65 MET B CA 1
ATOM 1810 C C . MET B 1 65 ? -0.956 -10.875 -8.266 1 98.69 65 MET B C 1
ATOM 1812 O O . MET B 1 65 ? 0.12 -11.352 -8.633 1 98.69 65 MET B O 1
ATOM 1816 N N . ILE B 1 66 ? -1.947 -10.641 -9.039 1 98.19 66 ILE B N 1
ATOM 1817 C CA . ILE B 1 66 ? -1.917 -10.906 -10.469 1 98.19 66 ILE B CA 1
ATOM 1818 C C . ILE B 1 66 ? -1.994 -9.586 -11.242 1 98.19 66 ILE B C 1
ATOM 1820 O O . ILE B 1 66 ? -2.736 -8.68 -10.859 1 98.19 66 ILE B O 1
ATOM 1824 N N . ALA B 1 67 ? -1.212 -9.492 -12.25 1 96.5 67 ALA B N 1
ATOM 1825 C CA . ALA B 1 67 ? -1.274 -8.336 -13.133 1 96.5 67 ALA B CA 1
ATOM 1826 C C . ALA B 1 67 ? -1.455 -8.758 -14.594 1 96.5 67 ALA B C 1
ATOM 1828 O O . ALA B 1 67 ? -1.271 -9.93 -14.93 1 96.5 67 ALA B O 1
ATOM 1829 N N . TYR B 1 68 ? -1.913 -7.887 -15.328 1 95.38 68 TYR B N 1
ATOM 1830 C CA . TYR B 1 68 ? -1.937 -8.008 -16.781 1 95.38 68 TYR B CA 1
ATOM 1831 C C . TYR B 1 68 ? -1.035 -6.969 -17.438 1 95.38 68 TYR B C 1
ATOM 1833 O O . TYR B 1 68 ? -1.207 -5.766 -17.219 1 95.38 68 TYR B O 1
ATOM 1841 N N . ASP B 1 69 ? -0.156 -7.418 -18.141 1 89.38 69 ASP B N 1
ATOM 1842 C CA . ASP B 1 69 ? 0.883 -6.539 -18.672 1 89.38 69 ASP B CA 1
ATOM 1843 C C . ASP B 1 69 ? 0.38 -5.766 -19.891 1 89.38 69 ASP B C 1
ATOM 1845 O O . ASP B 1 69 ? 0.304 -6.312 -21 1 89.38 69 ASP B O 1
ATOM 1849 N N . LYS B 1 70 ? 0.096 -4.547 -19.656 1 83.88 70 LYS B N 1
ATOM 1850 C CA . LYS B 1 70 ? -0.207 -3.631 -20.766 1 83.88 70 LYS B CA 1
ATOM 1851 C C . LYS B 1 70 ? 0.909 -2.607 -20.953 1 83.88 70 LYS B C 1
ATOM 1853 O O . LYS B 1 70 ? 1.362 -2.373 -22.078 1 83.88 70 LYS B O 1
ATOM 1858 N N . LYS B 1 71 ? 1.408 -2.084 -19.812 1 81.38 71 LYS B N 1
ATOM 1859 C CA . LYS B 1 71 ? 2.43 -1.04 -19.828 1 81.38 71 LYS B CA 1
ATOM 1860 C C . LYS B 1 71 ? 3.678 -1.474 -19.062 1 81.38 71 LYS B C 1
ATOM 1862 O O . LYS B 1 71 ? 4.691 -0.774 -19.078 1 81.38 71 LYS B O 1
ATOM 1867 N N . ILE B 1 72 ? 3.566 -2.621 -18.438 1 77.94 72 ILE B N 1
ATOM 1868 C CA . ILE B 1 72 ? 4.652 -3.092 -17.594 1 77.94 72 ILE B CA 1
ATOM 1869 C C . ILE B 1 72 ? 5.863 -3.453 -18.453 1 77.94 72 ILE B C 1
ATOM 1871 O O . ILE B 1 72 ? 7 -3.129 -18.094 1 77.94 72 ILE B O 1
ATOM 1875 N N . GLY B 1 73 ? 5.629 -4.055 -19.625 1 76.12 73 GLY B N 1
ATOM 1876 C CA . GLY B 1 73 ? 6.688 -4.301 -20.594 1 76.12 73 GLY B CA 1
ATOM 1877 C C . GLY B 1 73 ? 7.414 -5.609 -20.359 1 76.12 73 GLY B C 1
ATOM 1878 O O . GLY B 1 73 ? 8.391 -5.914 -21.047 1 76.12 73 GLY B O 1
ATOM 1879 N N . ILE B 1 74 ? 7.055 -6.508 -19.469 1 75.5 74 ILE B N 1
ATOM 1880 C CA . ILE B 1 74 ? 7.699 -7.781 -19.172 1 75.5 74 ILE B CA 1
ATOM 1881 C C . ILE B 1 74 ? 7.094 -8.883 -20.031 1 75.5 74 ILE B C 1
ATOM 1883 O O . ILE B 1 74 ? 7.816 -9.727 -20.578 1 75.5 74 ILE B O 1
ATOM 1887 N N . SER 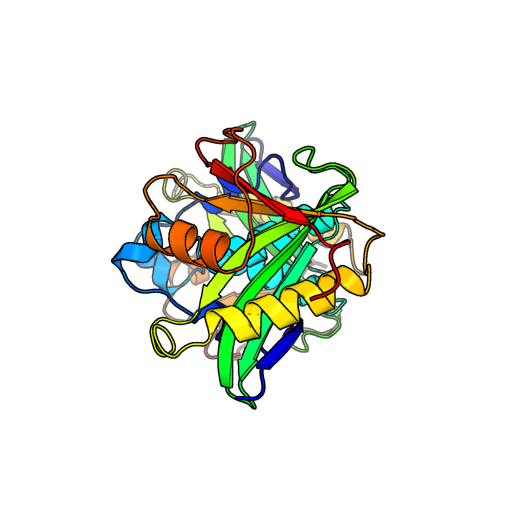B 1 75 ? 5.789 -8.922 -20.172 1 81.81 75 SER B N 1
ATOM 1888 C CA . SER B 1 75 ? 5.012 -9.969 -20.828 1 81.81 75 SER B CA 1
ATOM 1889 C C . SER B 1 75 ? 3.793 -9.391 -21.531 1 81.81 75 SER B C 1
ATOM 1891 O O . SER B 1 75 ? 2.668 -9.852 -21.328 1 81.81 75 SER B O 1
ATOM 1893 N N . SER B 1 76 ? 4.094 -8.508 -22.406 1 83.19 76 SER B N 1
ATOM 1894 C CA . SER B 1 76 ? 3.012 -7.758 -23.031 1 83.19 76 SER B CA 1
ATOM 1895 C C . SER B 1 76 ? 1.899 -8.688 -23.5 1 83.19 76 SER B C 1
ATOM 1897 O O . SER B 1 76 ? 2.158 -9.664 -24.219 1 83.19 76 SER B O 1
ATOM 1899 N N . GLY B 1 77 ? 0.705 -8.438 -22.953 1 89.25 77 GLY B N 1
ATOM 1900 C CA . GLY B 1 77 ? -0.478 -9.18 -23.344 1 89.25 77 GLY B CA 1
ATOM 1901 C C . GLY B 1 77 ? -0.694 -10.445 -22.547 1 89.25 77 GLY B C 1
ATOM 1902 O O . GLY B 1 77 ? -1.488 -11.305 -22.922 1 89.25 77 GLY B O 1
ATOM 1903 N N . ASN B 1 78 ? 0.069 -10.57 -21.469 1 93.81 78 ASN B N 1
ATOM 1904 C CA . ASN B 1 78 ? -0.069 -11.758 -20.625 1 93.81 78 ASN B CA 1
ATOM 1905 C C . ASN B 1 78 ? -0.259 -11.398 -19.156 1 93.81 78 ASN B C 1
ATOM 1907 O O . ASN B 1 78 ? 0.014 -10.266 -18.75 1 93.81 78 ASN B O 1
ATOM 1911 N N . TYR B 1 79 ? -0.83 -12.352 -18.469 1 96.62 79 TYR B N 1
ATOM 1912 C CA . TYR B 1 79 ? -0.927 -12.219 -17.031 1 96.62 79 TYR B CA 1
ATOM 1913 C C . TYR B 1 79 ? 0.4 -12.562 -16.359 1 96.62 79 TYR B C 1
ATOM 1915 O O . TYR B 1 79 ? 1.158 -13.398 -16.859 1 96.62 79 TYR B O 1
ATOM 1923 N N . LEU B 1 80 ? 0.667 -11.859 -15.328 1 96.75 80 LEU B N 1
ATOM 1924 C CA . LEU B 1 80 ? 1.831 -12.062 -14.469 1 96.75 80 LEU B CA 1
ATOM 1925 C C . LEU B 1 80 ? 1.406 -12.383 -13.039 1 96.75 80 LEU B C 1
ATOM 1927 O O . LEU B 1 80 ? 0.546 -11.703 -12.477 1 96.75 80 LEU B O 1
ATOM 1931 N N . LEU B 1 81 ? 1.933 -13.445 -12.531 1 97.56 81 LEU B N 1
ATOM 1932 C CA . LEU B 1 81 ? 1.825 -13.672 -11.094 1 97.56 81 LEU B CA 1
ATOM 1933 C C . LEU B 1 81 ? 2.949 -12.969 -10.344 1 97.56 81 LEU B C 1
ATOM 1935 O O . LEU B 1 81 ? 4.062 -13.492 -10.242 1 97.56 81 LEU B O 1
ATOM 1939 N N . PHE B 1 82 ? 2.682 -11.797 -9.703 1 95.06 82 PHE B N 1
ATOM 1940 C CA . PHE B 1 82 ? 3.666 -10.953 -9.031 1 95.06 82 PHE B CA 1
ATOM 1941 C C . PHE B 1 82 ? 3.994 -11.492 -7.648 1 95.06 82 PHE B C 1
ATOM 1943 O O . PHE B 1 82 ? 5.125 -11.367 -7.18 1 95.06 82 PHE B O 1
ATOM 1950 N N . ARG B 1 83 ? 3 -12.008 -7.047 1 97.69 83 ARG B N 1
ATOM 1951 C CA . ARG B 1 83 ? 3.158 -12.438 -5.66 1 97.69 83 ARG B CA 1
ATOM 1952 C C . ARG B 1 83 ? 2.393 -13.727 -5.395 1 97.69 83 ARG B C 1
ATOM 1954 O O . ARG B 1 83 ? 1.285 -13.914 -5.902 1 97.69 83 ARG B O 1
ATOM 1961 N N . PHE B 1 84 ? 2.949 -14.562 -4.727 1 98.5 84 PHE B N 1
ATOM 1962 C CA . PHE B 1 84 ? 2.355 -15.773 -4.18 1 98.5 84 PHE B CA 1
ATOM 1963 C C . PHE B 1 84 ? 2.908 -16.078 -2.789 1 98.5 84 PHE B C 1
ATOM 1965 O O . PHE B 1 84 ? 4.105 -16.312 -2.629 1 98.5 84 PHE B O 1
ATOM 1972 N N . MET B 1 85 ? 2.053 -15.969 -1.786 1 98 85 MET B N 1
ATOM 1973 C CA . MET B 1 85 ? 2.533 -16.266 -0.442 1 98 85 MET B CA 1
ATOM 1974 C C . MET B 1 85 ? 1.482 -17.047 0.349 1 98 85 MET B C 1
ATOM 1976 O O . MET B 1 85 ? 0.284 -16.797 0.202 1 98 85 MET B O 1
ATOM 1980 N N . ILE B 1 86 ? 1.871 -17.969 1.078 1 98.56 86 ILE B N 1
ATOM 1981 C CA . ILE B 1 86 ? 1.093 -18.688 2.088 1 98.56 86 ILE B CA 1
ATOM 1982 C C . ILE B 1 86 ? 1.604 -18.328 3.48 1 98.56 86 ILE B C 1
ATOM 1984 O O . ILE B 1 86 ? 2.812 -18.312 3.723 1 98.56 86 ILE B O 1
ATOM 1988 N N . ASP B 1 87 ? 0.675 -17.953 4.355 1 98.75 87 ASP B N 1
ATOM 1989 C CA . ASP B 1 87 ? 1.063 -17.609 5.723 1 98.75 87 ASP B CA 1
ATOM 1990 C C . ASP B 1 87 ? 1.879 -18.734 6.355 1 98.75 87 ASP B C 1
ATOM 1992 O O . ASP B 1 87 ? 1.575 -19.922 6.168 1 98.75 87 ASP B O 1
ATOM 1996 N N . LYS B 1 88 ? 2.842 -18.344 7.156 1 98.38 88 LYS B N 1
ATOM 1997 C CA . LYS B 1 88 ? 3.762 -19.297 7.777 1 98.38 88 LYS B CA 1
ATOM 1998 C C . LYS B 1 88 ? 3.004 -20.359 8.555 1 98.38 88 LYS B C 1
ATOM 2000 O O . LYS B 1 88 ? 3.459 -21.5 8.656 1 98.38 88 LYS B O 1
ATOM 2005 N N . ASN B 1 89 ? 1.822 -20.078 9.07 1 98 89 ASN B N 1
ATOM 2006 C CA . ASN B 1 89 ? 1.042 -21.016 9.883 1 98 89 ASN B CA 1
ATOM 2007 C C . ASN B 1 89 ? 0.31 -22.031 9.016 1 98 89 ASN B C 1
ATOM 2009 O O . ASN B 1 89 ? -0.221 -23.016 9.531 1 98 89 ASN B O 1
ATOM 2013 N N . PHE B 1 90 ? 0.338 -21.891 7.727 1 97.81 90 PHE B N 1
ATOM 2014 C CA . PHE B 1 90 ? -0.432 -22.766 6.848 1 97.81 90 PHE B CA 1
ATOM 2015 C C . PHE B 1 90 ? 0.465 -23.406 5.797 1 97.81 90 PHE B C 1
ATOM 2017 O O . PHE B 1 90 ? -0.023 -24.016 4.852 1 97.81 90 PHE B O 1
ATOM 2024 N N . GLN B 1 91 ? 1.691 -23.234 5.91 1 96.62 91 GLN B N 1
ATOM 2025 C CA . GLN B 1 91 ? 2.631 -23.797 4.941 1 96.62 91 GLN B CA 1
ATOM 2026 C C . GLN B 1 91 ? 2.857 -25.281 5.176 1 96.62 91 GLN B C 1
ATOM 2028 O O . GLN B 1 91 ? 2.6 -25.781 6.27 1 96.62 91 GLN B O 1
ATOM 2033 N N . ASN B 1 92 ? 3.289 -25.938 4.098 1 95.69 92 ASN B N 1
ATOM 2034 C CA . ASN B 1 92 ? 3.592 -27.359 4.129 1 95.69 92 ASN B CA 1
ATOM 2035 C C . ASN B 1 92 ? 2.361 -28.188 4.492 1 95.69 92 ASN B C 1
ATOM 2037 O O . ASN B 1 92 ? 2.467 -29.188 5.215 1 95.69 92 ASN B O 1
ATOM 2041 N N . GLN B 1 93 ? 1.244 -27.688 4.055 1 96.75 93 GLN B N 1
ATOM 2042 C CA . GLN B 1 93 ? -0.013 -28.375 4.328 1 96.75 93 GLN B CA 1
ATOM 2043 C C . GLN B 1 93 ? -0.759 -28.703 3.035 1 96.75 93 GLN B C 1
ATOM 2045 O O . GLN B 1 93 ? -1.946 -29.031 3.061 1 96.75 93 GLN B O 1
ATOM 2050 N N . GLY B 1 94 ? -0.039 -28.484 1.935 1 96.56 94 GLY B N 1
ATOM 2051 C CA . GLY B 1 94 ? -0.602 -28.875 0.652 1 96.56 94 GLY B CA 1
ATOM 2052 C C . GLY B 1 94 ? -1.444 -27.797 0.013 1 96.56 94 GLY B C 1
ATOM 2053 O O . GLY B 1 94 ? -2.293 -28.078 -0.835 1 96.56 94 GLY B O 1
ATOM 2054 N N . TYR B 1 95 ? -1.25 -26.531 0.359 1 98.06 95 TYR B N 1
ATOM 2055 C CA . TYR B 1 95 ? -2.123 -25.453 -0.095 1 98.06 95 TYR B CA 1
ATOM 2056 C C . TYR B 1 95 ? -1.665 -24.906 -1.444 1 98.06 95 TYR B C 1
ATOM 2058 O O . TYR B 1 95 ? -2.426 -24.234 -2.139 1 98.06 95 TYR B O 1
ATOM 2066 N N . PHE B 1 96 ? -0.463 -25.281 -1.858 1 98.19 96 PHE B N 1
ATOM 2067 C CA . PHE B 1 96 ? 0.094 -24.656 -3.049 1 98.19 96 PHE B CA 1
ATOM 2068 C C . PHE B 1 96 ? -0.76 -24.953 -4.273 1 98.19 96 PHE B C 1
ATOM 2070 O O . PHE B 1 96 ? -1.248 -24.047 -4.941 1 98.19 96 PHE B O 1
ATOM 2077 N N . LYS B 1 97 ? -0.985 -26.172 -4.535 1 97.81 97 LYS B N 1
ATOM 2078 C CA . LYS B 1 97 ? -1.667 -26.578 -5.762 1 97.81 97 LYS B CA 1
ATOM 2079 C C . LYS B 1 97 ? -3.098 -26.047 -5.797 1 97.81 97 LYS B C 1
ATOM 2081 O O . LYS B 1 97 ? -3.516 -25.453 -6.789 1 97.81 97 LYS B O 1
ATOM 2086 N N . PRO B 1 98 ? -3.879 -26.219 -4.688 1 98.25 98 PRO B N 1
ATOM 2087 C CA . PRO B 1 98 ? -5.234 -25.672 -4.719 1 98.25 98 PRO B CA 1
ATOM 2088 C C . PRO B 1 98 ? -5.258 -24.156 -4.957 1 98.25 98 PRO B C 1
ATOM 2090 O O . PRO B 1 98 ? -6.148 -23.656 -5.648 1 98.25 98 PRO B O 1
ATOM 2093 N N . ILE B 1 99 ? -4.371 -23.422 -4.406 1 98.69 99 ILE B N 1
ATOM 2094 C CA . ILE B 1 99 ? -4.32 -21.969 -4.602 1 98.69 99 ILE B CA 1
ATOM 2095 C C . ILE B 1 99 ? -3.955 -21.656 -6.051 1 98.69 99 ILE B C 1
ATOM 2097 O O . ILE B 1 99 ? -4.586 -20.812 -6.688 1 98.69 99 ILE B O 1
ATOM 2101 N N . MET B 1 100 ? -2.955 -22.391 -6.578 1 98.44 100 MET B N 1
ATOM 2102 C CA . MET B 1 100 ? -2.539 -22.188 -7.961 1 98.44 100 MET B CA 1
ATOM 2103 C C . MET B 1 100 ? -3.682 -22.484 -8.922 1 98.44 100 MET B C 1
ATOM 2105 O O . MET B 1 100 ? -3.863 -21.781 -9.922 1 98.44 100 MET B O 1
ATOM 2109 N N . ASP B 1 101 ? -4.477 -23.531 -8.578 1 98 101 ASP B N 1
ATOM 2110 C CA . ASP B 1 101 ? -5.648 -23.844 -9.391 1 98 101 ASP B CA 1
ATOM 2111 C C . ASP B 1 101 ? -6.609 -22.656 -9.445 1 98 101 ASP B C 1
ATOM 2113 O O . ASP B 1 101 ? -7.148 -22.344 -10.508 1 98 101 ASP B O 1
ATOM 2117 N N . LYS B 1 102 ? -6.824 -22.016 -8.352 1 98.38 102 LYS B N 1
ATOM 2118 C CA . LYS B 1 102 ? -7.719 -20.859 -8.305 1 98.38 102 LYS B CA 1
ATOM 2119 C C . LYS B 1 102 ? -7.121 -19.672 -9.047 1 98.38 102 LYS B C 1
ATOM 2121 O O . LYS B 1 102 ? -7.848 -18.875 -9.648 1 98.38 102 LYS B O 1
ATOM 2126 N N . VAL B 1 103 ? -5.781 -19.5 -9 1 98.5 103 VAL B N 1
ATOM 2127 C CA . VAL B 1 103 ? -5.102 -18.469 -9.773 1 98.5 103 VAL B CA 1
ATOM 2128 C C . VAL B 1 103 ? -5.352 -18.688 -11.258 1 98.5 103 VAL B C 1
ATOM 2130 O O . VAL B 1 103 ? -5.699 -17.75 -11.984 1 98.5 103 VAL B O 1
ATOM 2133 N N . LEU B 1 104 ? -5.207 -19.938 -11.688 1 97.56 104 LEU B N 1
ATOM 2134 C CA . LEU B 1 104 ? -5.457 -20.25 -13.094 1 97.56 104 LEU B CA 1
ATOM 2135 C C . LEU B 1 104 ? -6.91 -19.969 -13.461 1 97.56 104 LEU B C 1
ATOM 2137 O O . LEU B 1 104 ? -7.191 -19.406 -14.523 1 97.56 104 LEU B O 1
ATOM 2141 N N . ASP B 1 105 ? -7.836 -20.422 -12.555 1 97.06 105 ASP B N 1
ATOM 2142 C CA . ASP B 1 105 ? -9.25 -20.141 -12.781 1 97.06 105 ASP B CA 1
ATOM 2143 C C . ASP B 1 105 ? -9.477 -18.641 -12.969 1 97.06 105 ASP B C 1
ATOM 2145 O O . ASP B 1 105 ? -10.219 -18.219 -13.859 1 97.06 105 ASP B O 1
ATOM 2149 N N . TYR B 1 106 ? -8.891 -17.859 -12.18 1 97.56 106 TYR B N 1
ATOM 2150 C CA . TYR B 1 106 ? -9.047 -16.406 -12.203 1 97.56 106 TYR B CA 1
ATOM 2151 C C . TYR B 1 106 ? -8.57 -15.828 -13.531 1 97.56 106 TYR B C 1
ATOM 2153 O O . TYR B 1 106 ? -9.297 -15.086 -14.188 1 97.56 106 TYR B O 1
ATOM 2161 N N . VAL B 1 107 ? -7.34 -16.188 -13.938 1 97.06 107 VAL B N 1
ATOM 2162 C CA . VAL B 1 107 ? -6.762 -15.594 -15.141 1 97.06 107 VAL B CA 1
ATOM 2163 C C . VAL B 1 107 ? -7.531 -16.062 -16.375 1 97.06 107 VAL B C 1
ATOM 2165 O O . VAL B 1 107 ? -7.645 -15.336 -17.359 1 97.06 107 VAL B O 1
ATOM 2168 N N . ARG B 1 108 ? -8.094 -17.203 -16.281 1 95.69 108 ARG B N 1
ATOM 2169 C CA . ARG B 1 108 ? -8.844 -17.766 -17.406 1 95.69 108 ARG B CA 1
ATOM 2170 C C . ARG B 1 108 ? -10.156 -17.031 -17.609 1 95.69 108 ARG B C 1
ATOM 2172 O O . ARG B 1 108 ? -10.742 -17.078 -18.703 1 95.69 108 ARG B O 1
ATOM 2179 N N . THR B 1 109 ? -10.664 -16.359 -16.578 1 96.06 109 THR B N 1
ATOM 2180 C CA . THR B 1 109 ? -11.836 -15.523 -16.766 1 96.06 109 THR B CA 1
ATOM 2181 C C . THR B 1 109 ? -11.492 -14.289 -17.594 1 96.06 109 THR B C 1
ATOM 2183 O O . THR B 1 109 ? -12.383 -13.547 -18.016 1 96.06 109 THR B O 1
ATOM 2186 N N . ALA B 1 110 ? -10.25 -14.008 -17.828 1 95.75 110 ALA B N 1
ATOM 2187 C CA . ALA B 1 110 ? -9.719 -12.922 -18.656 1 95.75 110 ALA B CA 1
ATOM 2188 C C . ALA B 1 110 ? -10.25 -11.57 -18.188 1 95.75 110 ALA B C 1
ATOM 2190 O O . ALA B 1 110 ? -10.758 -10.781 -18.984 1 95.75 110 ALA B O 1
ATOM 2191 N N . PRO B 1 111 ? -10.039 -11.312 -16.875 1 95.19 111 PRO B N 1
ATOM 2192 C CA . PRO B 1 111 ? -10.617 -10.062 -16.375 1 95.19 111 PRO B CA 1
ATOM 2193 C C . PRO B 1 111 ? -10.023 -8.82 -17.047 1 95.19 111 PRO B C 1
ATOM 2195 O O . PRO B 1 111 ? -10.648 -7.758 -17.031 1 95.19 111 PRO B O 1
ATOM 2198 N N . ALA B 1 112 ? -8.828 -8.945 -17.609 1 95.19 112 ALA B N 1
ATOM 2199 C CA . ALA B 1 112 ? -8.188 -7.781 -18.219 1 95.19 112 ALA B CA 1
ATOM 2200 C C . ALA B 1 112 ? -7.832 -8.055 -19.672 1 95.19 112 ALA B C 1
ATOM 2202 O O . ALA B 1 112 ? -7.148 -7.254 -20.312 1 95.19 112 ALA B O 1
ATOM 2203 N N . GLY B 1 113 ? -8.141 -9.211 -20.141 1 93.81 113 GLY B N 1
ATOM 2204 C CA . GLY B 1 113 ? -7.871 -9.602 -21.516 1 93.81 113 GLY B CA 1
ATOM 2205 C C . GLY B 1 113 ? -7.492 -11.07 -21.641 1 93.81 113 GLY B C 1
ATOM 2206 O O . GLY B 1 113 ? -7.164 -11.727 -20.656 1 93.81 113 GLY B O 1
ATOM 2207 N N . LEU B 1 114 ? -7.57 -11.508 -22.766 1 92.62 114 LEU B N 1
ATOM 2208 C CA . LEU B 1 114 ? -7.184 -12.883 -23.047 1 92.62 114 LEU B CA 1
ATOM 2209 C C . LEU B 1 114 ? -5.668 -13.047 -22.984 1 92.62 114 LEU B C 1
ATOM 2211 O O . LEU B 1 114 ? -4.93 -12.109 -23.297 1 92.62 114 LEU B O 1
ATOM 2215 N N . SER B 1 115 ? -5.281 -14.117 -22.531 1 93.25 115 SER B N 1
ATOM 2216 C CA . SER B 1 115 ? -3.869 -14.484 -22.484 1 93.25 115 SER B CA 1
ATOM 2217 C C . SER B 1 115 ? -3.682 -15.984 -22.641 1 93.25 115 SER B C 1
ATOM 2219 O O . SER B 1 115 ? -4.512 -16.781 -22.188 1 93.25 115 SER B O 1
ATOM 2221 N N . ASN B 1 116 ? -2.564 -16.344 -23.219 1 92.75 116 ASN B N 1
ATOM 2222 C CA . ASN B 1 116 ? -2.275 -17.766 -23.422 1 92.75 116 ASN B CA 1
ATOM 2223 C C . ASN B 1 116 ? -1.239 -18.266 -22.438 1 92.75 116 ASN B C 1
ATOM 2225 O O . ASN B 1 116 ? -0.992 -19.469 -22.344 1 92.75 116 ASN B O 1
ATOM 2229 N N . LYS B 1 117 ? -0.689 -17.312 -21.719 1 96 117 LYS B N 1
ATOM 2230 C CA . LYS B 1 117 ? 0.352 -17.703 -20.766 1 96 117 LYS B CA 1
ATOM 2231 C C . LYS B 1 117 ? 0.2 -16.969 -19.438 1 96 117 LYS B C 1
ATOM 2233 O O . LYS B 1 117 ? -0.28 -15.828 -19.406 1 96 117 LYS B O 1
ATOM 2238 N N . LEU B 1 118 ? 0.554 -17.641 -18.422 1 97.44 118 LEU B N 1
ATOM 2239 C CA . LEU B 1 118 ? 0.79 -17.031 -17.109 1 97.44 118 LEU B CA 1
ATOM 2240 C C . LEU B 1 118 ? 2.281 -16.969 -16.797 1 97.44 118 LEU B C 1
ATOM 2242 O O . LEU B 1 118 ? 2.961 -18 -16.812 1 97.44 118 LEU B O 1
ATOM 2246 N N . TRP B 1 119 ? 2.752 -15.766 -16.625 1 97.12 119 TRP B N 1
ATOM 2247 C CA . TRP B 1 119 ? 4.176 -15.539 -16.406 1 97.12 119 TRP B CA 1
ATOM 2248 C C . TRP B 1 119 ? 4.477 -15.344 -14.922 1 97.12 119 TRP B C 1
ATOM 2250 O O . TRP B 1 119 ? 3.621 -14.883 -14.164 1 97.12 119 TRP B O 1
ATOM 2260 N N . LEU B 1 120 ? 5.617 -15.742 -14.484 1 97.25 120 LEU B N 1
ATOM 2261 C CA . LEU B 1 120 ? 6.16 -15.391 -13.172 1 97.25 120 LEU B CA 1
ATOM 2262 C C . LEU B 1 120 ? 7.684 -15.422 -13.195 1 97.25 120 LEU B C 1
ATOM 2264 O O . LEU B 1 120 ? 8.289 -15.797 -14.195 1 97.25 120 LEU B O 1
ATOM 2268 N N . SER B 1 121 ? 8.258 -14.914 -12.156 1 96.44 121 SER B N 1
ATOM 2269 C CA . SER B 1 121 ? 9.703 -15.008 -11.969 1 96.44 121 SER B CA 1
ATOM 2270 C C . SER B 1 121 ? 10.062 -15.203 -10.5 1 96.44 121 SER B C 1
ATOM 2272 O O . SER B 1 121 ? 9.242 -14.938 -9.617 1 96.44 121 SER B O 1
ATOM 2274 N N . TYR B 1 122 ? 11.164 -15.781 -10.227 1 97.31 122 TYR B N 1
ATOM 2275 C CA . TYR B 1 122 ? 11.656 -15.992 -8.867 1 97.31 122 TYR B CA 1
ATOM 2276 C C . TYR B 1 122 ? 13.18 -15.938 -8.82 1 97.31 122 TYR B C 1
ATOM 2278 O O . TYR B 1 122 ? 13.844 -16.141 -9.836 1 97.31 122 TYR B O 1
ATOM 2286 N N . GLU B 1 123 ? 13.703 -15.57 -7.648 1 97.06 123 GLU B N 1
ATOM 2287 C CA . GLU B 1 123 ? 15.148 -15.594 -7.453 1 97.06 123 GLU B CA 1
ATOM 2288 C C . GLU B 1 123 ? 15.703 -17.016 -7.598 1 97.06 123 GLU B C 1
ATOM 2290 O O . GLU B 1 123 ? 15.125 -17.969 -7.078 1 97.06 123 GLU B O 1
ATOM 2295 N N . PRO B 1 124 ? 16.844 -17.094 -8.227 1 96.12 124 PRO B N 1
ATOM 2296 C CA . PRO B 1 124 ? 17.422 -18.422 -8.422 1 96.12 124 PRO B CA 1
ATOM 2297 C C . PR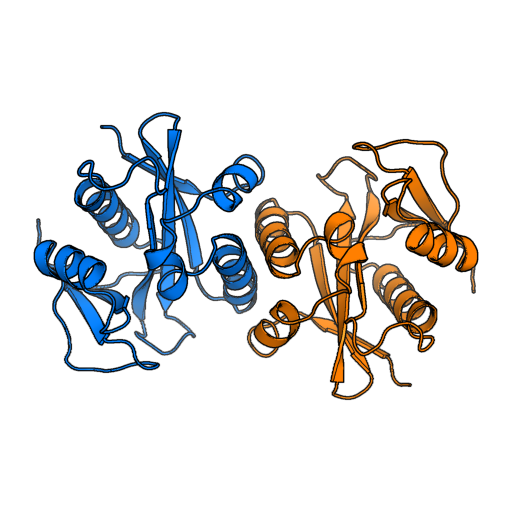O B 1 124 ? 17.641 -19.172 -7.113 1 96.12 124 PRO B C 1
ATOM 2299 O O . PRO B 1 124 ? 17.562 -20.391 -7.078 1 96.12 124 PRO B O 1
ATOM 2302 N N . GLU B 1 125 ? 17.875 -18.438 -6.051 1 96.94 125 GLU B N 1
ATOM 2303 C CA . GLU B 1 125 ? 18.172 -19.047 -4.75 1 96.94 125 GLU B CA 1
ATOM 2304 C C . GLU B 1 125 ? 16.891 -19.531 -4.07 1 96.94 125 GLU B C 1
ATOM 2306 O O . GLU B 1 125 ? 16.953 -20.234 -3.061 1 96.94 125 GLU B O 1
ATOM 2311 N N . ASN B 1 126 ? 15.797 -19.156 -4.605 1 96.94 126 ASN B N 1
ATOM 2312 C CA . ASN B 1 126 ? 14.531 -19.609 -4.047 1 96.94 126 ASN B CA 1
ATOM 2313 C C . ASN B 1 126 ? 14.164 -21 -4.562 1 96.94 126 ASN B C 1
ATOM 2315 O O . ASN B 1 126 ? 13.188 -21.156 -5.309 1 96.94 126 ASN B O 1
ATOM 2319 N N . GLU B 1 127 ? 14.773 -21.984 -4.035 1 96.25 127 GLU B N 1
ATOM 2320 C CA . GLU B 1 127 ? 14.656 -23.359 -4.516 1 96.25 127 GLU B CA 1
ATOM 2321 C C . GLU B 1 127 ? 13.266 -23.922 -4.254 1 96.25 127 GLU B C 1
ATOM 2323 O O . GLU B 1 127 ? 12.75 -24.703 -5.043 1 96.25 127 GLU B O 1
ATOM 2328 N N . GLN B 1 128 ? 12.727 -23.562 -3.205 1 95.25 128 GLN B N 1
ATOM 2329 C CA . GLN B 1 128 ? 11.398 -24.047 -2.861 1 95.25 128 GLN B CA 1
ATOM 2330 C C . GLN B 1 128 ? 10.359 -23.578 -3.877 1 95.25 128 GLN B C 1
ATOM 2332 O O . GLN B 1 128 ? 9.555 -24.375 -4.359 1 95.25 128 GLN B O 1
ATOM 2337 N N . ALA B 1 129 ? 10.375 -22.297 -4.156 1 96.38 129 ALA B N 1
ATOM 2338 C CA . ALA B 1 129 ? 9.453 -21.75 -5.156 1 96.38 129 ALA B CA 1
ATOM 2339 C C . ALA B 1 129 ? 9.672 -22.422 -6.512 1 96.38 129 ALA B C 1
ATOM 2341 O O . ALA B 1 129 ? 8.711 -22.844 -7.164 1 96.38 129 ALA B O 1
ATOM 2342 N N . ARG B 1 130 ? 10.898 -22.516 -6.867 1 97.5 130 ARG B N 1
ATOM 2343 C CA . ARG B 1 130 ? 11.258 -23.172 -8.125 1 97.5 130 ARG B CA 1
ATOM 2344 C C . ARG B 1 130 ? 10.656 -24.562 -8.219 1 97.5 130 ARG B C 1
ATOM 2346 O O . ARG B 1 130 ? 9.992 -24.891 -9.195 1 97.5 130 ARG B O 1
ATOM 2353 N N . PHE B 1 131 ? 10.906 -25.312 -7.223 1 97.5 131 PHE B N 1
ATOM 2354 C CA . PHE B 1 131 ? 10.398 -26.688 -7.191 1 97.5 131 PHE B CA 1
ATOM 2355 C C . PHE B 1 131 ? 8.883 -26.703 -7.32 1 97.5 131 PHE B C 1
ATOM 2357 O O . PHE B 1 131 ? 8.328 -27.469 -8.109 1 97.5 131 PHE B O 1
ATOM 2364 N N . CYS B 1 132 ? 8.164 -25.875 -6.57 1 97.75 132 CYS B N 1
ATOM 2365 C CA . CYS B 1 132 ? 6.703 -25.812 -6.57 1 97.75 132 CYS B CA 1
ATOM 2366 C C . CYS B 1 132 ? 6.168 -25.438 -7.945 1 97.75 132 CYS B C 1
ATOM 2368 O O . CYS B 1 132 ? 5.277 -26.109 -8.469 1 97.75 132 CYS B O 1
ATOM 2370 N N . TYR B 1 133 ? 6.727 -24.359 -8.539 1 98.31 133 TYR B N 1
ATOM 2371 C CA . TYR B 1 133 ? 6.219 -23.859 -9.812 1 98.31 133 TYR B CA 1
ATOM 2372 C C . TYR B 1 133 ? 6.496 -24.859 -10.93 1 98.31 133 TYR B C 1
ATOM 2374 O O . TYR B 1 133 ? 5.625 -25.125 -11.766 1 98.31 133 TYR B O 1
ATOM 2382 N N . LEU B 1 134 ? 7.703 -25.438 -10.898 1 98.12 134 LEU B N 1
ATOM 2383 C CA . LEU B 1 134 ? 8.031 -26.422 -11.922 1 98.12 134 LEU B CA 1
ATOM 2384 C C . LEU B 1 134 ? 7.176 -27.672 -11.773 1 98.12 134 LEU B C 1
ATOM 2386 O O . LEU B 1 134 ? 6.691 -28.219 -12.766 1 98.12 134 LEU B O 1
ATOM 2390 N N . SER B 1 135 ? 6.984 -28.141 -10.57 1 97.88 135 SER B N 1
ATOM 2391 C CA . SER B 1 135 ? 6.148 -29.297 -10.312 1 97.88 135 SER B CA 1
ATOM 2392 C C . SER B 1 135 ? 4.707 -29.062 -10.742 1 97.88 135 SER B C 1
ATOM 2394 O O . SER B 1 135 ? 4.004 -29.984 -11.141 1 97.88 135 SER B O 1
ATOM 2396 N N . TYR B 1 136 ? 4.266 -27.844 -10.68 1 97.62 136 TYR B N 1
ATOM 2397 C CA . TYR B 1 136 ? 2.898 -27.484 -11.055 1 97.62 136 TYR B CA 1
ATOM 2398 C C . TYR B 1 136 ? 2.738 -27.484 -12.57 1 97.62 136 TYR B C 1
ATOM 2400 O O . TYR B 1 136 ? 1.626 -27.625 -13.086 1 97.62 136 TYR B O 1
ATOM 2408 N N . GLY B 1 137 ? 3.801 -27.188 -13.273 1 97.69 137 GLY B N 1
ATOM 2409 C CA . GLY B 1 137 ? 3.707 -27.25 -14.727 1 97.69 137 GLY B CA 1
ATOM 2410 C C . GLY B 1 137 ? 4.301 -26.031 -15.406 1 97.69 137 GLY B C 1
ATOM 2411 O O . GLY B 1 137 ? 4.27 -25.922 -16.641 1 97.69 137 GLY B O 1
ATOM 2412 N N . PHE B 1 138 ? 4.859 -25.125 -14.602 1 98.38 138 PHE B N 1
ATOM 2413 C CA . PHE B 1 138 ? 5.59 -24.016 -15.203 1 98.38 138 PHE B CA 1
ATOM 2414 C C . PHE B 1 138 ? 6.871 -24.5 -15.867 1 98.38 138 PHE B C 1
ATOM 2416 O O . PHE B 1 138 ? 7.441 -25.516 -15.453 1 98.38 138 PHE B O 1
ATOM 2423 N N . LYS B 1 139 ? 7.27 -23.75 -16.859 1 98.12 139 LYS B N 1
ATOM 2424 C CA . LYS B 1 139 ? 8.539 -24.016 -17.547 1 98.12 139 LYS B CA 1
ATOM 2425 C C . LYS B 1 139 ? 9.414 -22.766 -17.578 1 98.12 139 LYS B C 1
ATOM 2427 O O . LYS B 1 139 ? 8.945 -21.688 -17.953 1 98.12 139 LYS B O 1
ATOM 2432 N N . GLU B 1 140 ? 10.625 -22.938 -17.266 1 97.88 140 GLU B N 1
ATOM 2433 C CA . GLU B 1 140 ? 11.562 -21.828 -17.375 1 97.88 140 GLU B CA 1
ATOM 2434 C C . GLU B 1 140 ? 11.805 -21.453 -18.828 1 97.88 140 GLU B C 1
ATOM 2436 O O . GLU B 1 140 ? 11.906 -22.312 -19.703 1 97.88 140 GLU B O 1
ATOM 2441 N N . THR B 1 141 ? 11.891 -20.203 -19.062 1 96.06 141 THR B N 1
ATOM 2442 C CA . THR B 1 141 ? 12.055 -19.719 -20.438 1 96.06 141 THR B CA 1
ATOM 2443 C C . THR B 1 141 ? 13.531 -19.609 -20.797 1 96.06 141 THR B C 1
ATOM 2445 O O . THR B 1 141 ? 13.875 -19.484 -21.969 1 96.06 141 THR B O 1
ATOM 2448 N N . GLY B 1 142 ? 14.406 -19.625 -19.781 1 95.25 142 GLY B N 1
ATOM 2449 C CA . GLY B 1 142 ? 15.82 -19.344 -19.984 1 95.25 142 GLY B CA 1
ATOM 2450 C C . GLY B 1 142 ? 16.172 -17.875 -19.859 1 95.25 142 GLY B C 1
ATOM 2451 O O . GLY B 1 142 ? 17.344 -17.516 -19.859 1 95.25 142 GLY B O 1
ATOM 2452 N N . GLU B 1 143 ? 15.203 -17.062 -19.734 1 93.56 143 GLU B N 1
ATOM 2453 C CA . GLU B 1 143 ? 15.406 -15.633 -19.594 1 93.56 143 GLU B CA 1
ATOM 2454 C C . GLU B 1 143 ? 15.617 -15.258 -18.125 1 93.56 143 GLU B C 1
ATOM 2456 O O . GLU B 1 143 ? 15.086 -15.914 -17.219 1 93.56 143 GLU B O 1
ATOM 2461 N N . ILE B 1 144 ? 16.453 -14.219 -17.969 1 93.12 144 ILE B N 1
ATOM 2462 C CA . ILE B 1 144 ? 16.656 -13.609 -16.656 1 93.12 144 ILE B CA 1
ATOM 2463 C C . ILE B 1 144 ? 16.172 -12.156 -16.688 1 93.12 144 ILE B C 1
ATOM 2465 O O . ILE B 1 144 ? 16.531 -11.398 -17.594 1 93.12 144 ILE B O 1
ATOM 2469 N N . SER B 1 145 ? 15.242 -11.906 -15.844 1 89.38 145 SER B N 1
ATOM 2470 C CA . SER B 1 145 ? 14.742 -10.539 -15.688 1 89.38 145 SER B CA 1
ATOM 2471 C C . SER B 1 145 ? 14.938 -10.039 -14.266 1 89.38 145 SER B C 1
ATOM 2473 O O . SER B 1 145 ? 14.453 -10.648 -13.312 1 89.38 145 SER B O 1
ATOM 2475 N N . GLU B 1 146 ? 15.641 -8.891 -14.094 1 89.25 146 GLU B N 1
ATOM 2476 C CA . GLU B 1 146 ? 15.93 -8.32 -12.781 1 89.25 146 GLU B CA 1
ATOM 2477 C C . GLU B 1 146 ? 16.484 -9.375 -11.828 1 89.25 146 GLU B C 1
ATOM 2479 O O . GLU B 1 146 ? 16 -9.523 -10.711 1 89.25 146 GLU B O 1
ATOM 2484 N N . ASN B 1 147 ? 17.344 -10.188 -12.344 1 93.25 147 ASN B N 1
ATOM 2485 C CA . ASN B 1 147 ? 18.062 -11.203 -11.594 1 93.25 147 ASN B CA 1
ATOM 2486 C C . ASN B 1 147 ? 17.156 -12.359 -11.188 1 93.25 147 ASN B C 1
ATOM 2488 O O . ASN B 1 147 ? 17.469 -13.102 -10.25 1 93.25 147 ASN B O 1
ATOM 2492 N N . GLU B 1 148 ? 16.078 -12.445 -11.812 1 96.38 148 GLU B N 1
ATOM 2493 C CA . GLU B 1 148 ? 15.156 -13.531 -11.508 1 96.38 148 GLU B CA 1
ATOM 2494 C C . GLU B 1 148 ? 14.953 -14.438 -12.719 1 96.38 148 GLU B C 1
ATOM 2496 O O . GLU B 1 148 ? 15 -13.977 -13.867 1 96.38 148 GLU B O 1
ATOM 2501 N N . VAL B 1 149 ? 14.719 -15.695 -12.461 1 97.12 149 VAL B N 1
ATOM 2502 C CA . VAL B 1 149 ? 14.422 -16.688 -13.492 1 97.12 149 VAL B CA 1
ATOM 2503 C C . VAL B 1 149 ? 12.961 -16.547 -13.922 1 97.12 149 VAL B C 1
ATOM 2505 O O . VAL B 1 149 ? 12.055 -16.547 -13.086 1 97.12 149 VAL B O 1
ATOM 2508 N N . VAL B 1 150 ? 12.742 -16.422 -15.203 1 97.12 150 VAL B N 1
ATOM 2509 C CA . VAL B 1 150 ? 11.391 -16.266 -15.727 1 97.12 150 VAL B CA 1
ATOM 2510 C C . VAL B 1 150 ? 10.805 -17.625 -16.078 1 97.12 150 VAL B C 1
ATOM 2512 O O . VAL B 1 150 ? 11.484 -18.469 -16.688 1 97.12 150 VAL B O 1
ATOM 2515 N N . ALA B 1 151 ? 9.609 -17.938 -15.672 1 97.81 151 ALA B N 1
ATOM 2516 C CA . ALA B 1 151 ? 8.891 -19.156 -15.992 1 97.81 151 ALA B CA 1
ATOM 2517 C C . ALA B 1 151 ? 7.477 -18.859 -16.469 1 97.81 151 ALA B C 1
ATOM 2519 O O . ALA B 1 151 ? 6.91 -17.812 -16.156 1 97.81 151 ALA B O 1
ATOM 2520 N N . ILE B 1 152 ? 6.949 -19.766 -17.281 1 97.75 152 ILE B N 1
ATOM 2521 C CA . ILE B 1 152 ? 5.629 -19.547 -17.859 1 97.75 152 ILE B CA 1
ATOM 2522 C C . ILE B 1 152 ? 4.797 -20.812 -17.75 1 97.75 152 ILE B C 1
ATOM 2524 O O . ILE B 1 152 ? 5.344 -21.922 -17.75 1 97.75 152 ILE B O 1
ATOM 2528 N N . TYR B 1 153 ? 3.578 -20.656 -17.594 1 97.69 153 TYR B N 1
ATOM 2529 C CA . TYR B 1 153 ? 2.58 -21.719 -17.641 1 97.69 153 TYR B CA 1
ATOM 2530 C C . TYR B 1 153 ? 1.681 -21.562 -18.859 1 97.69 153 TYR B C 1
ATOM 2532 O O . TYR B 1 153 ? 1.149 -20.469 -19.109 1 97.69 153 TYR B O 1
ATOM 2540 N N . ASP B 1 154 ? 1.499 -22.562 -19.672 1 96.25 154 ASP B N 1
ATOM 2541 C CA . ASP B 1 154 ? 0.657 -22.547 -20.859 1 96.25 154 ASP B CA 1
ATOM 2542 C C . ASP B 1 154 ? -0.819 -22.688 -20.5 1 96.25 154 ASP B C 1
ATOM 2544 O O . ASP B 1 154 ? -1.259 -23.734 -20.031 1 96.25 154 ASP B O 1
ATOM 2548 N N . LEU B 1 155 ? -1.549 -21.656 -20.703 1 94.75 155 LEU B N 1
ATOM 2549 C CA . LEU B 1 155 ? -2.949 -21.609 -20.297 1 94.75 155 LEU B CA 1
ATOM 2550 C C . LEU B 1 155 ? -3.832 -22.328 -21.312 1 94.75 155 LEU B C 1
ATOM 2552 O O . LEU B 1 155 ? -5.012 -22.578 -21.047 1 94.75 155 LEU B O 1
ATOM 2556 N N . THR B 1 156 ? -3.307 -22.594 -22.438 1 89.06 156 THR B N 1
ATOM 2557 C CA . THR B 1 156 ? -4.09 -23.234 -23.5 1 89.06 156 THR B CA 1
ATOM 2558 C C . THR B 1 156 ? -4.188 -24.734 -23.266 1 89.06 156 THR B C 1
ATOM 2560 O O . THR B 1 156 ? -5.012 -25.406 -23.875 1 89.06 156 THR B O 1
ATOM 2563 N N . ILE B 1 157 ? -3.381 -25.234 -22.391 1 75 157 ILE B N 1
ATOM 2564 C CA . ILE B 1 157 ? -3.367 -26.672 -22.141 1 75 157 ILE B CA 1
ATOM 2565 C C . ILE B 1 157 ? -4.441 -27.016 -21.109 1 75 157 ILE B C 1
ATOM 2567 O O . ILE B 1 157 ? -4.559 -26.359 -20.078 1 75 157 ILE B O 1
ATOM 2571 N N . GLU B 1 158 ? -5.664 -27.688 -21.5 1 63.06 158 GLU B N 1
ATOM 2572 C CA . GLU B 1 158 ? -6.699 -28.172 -20.578 1 63.06 158 GLU B CA 1
ATOM 2573 C C . GLU B 1 158 ? -6.102 -29.031 -19.469 1 63.06 158 GLU B C 1
ATOM 2575 O O . GLU B 1 158 ? -5.215 -29.859 -19.734 1 63.06 158 GLU B O 1
ATOM 2580 N N . LYS B 1 159 ? -6.199 -28.578 -18.172 1 57.25 159 LYS B N 1
ATOM 2581 C CA . LYS B 1 159 ? -5.828 -29.516 -17.109 1 57.25 159 LYS B CA 1
ATOM 2582 C C . LYS B 1 159 ? -6.77 -30.719 -17.078 1 57.25 159 LYS B C 1
ATOM 2584 O O . LYS B 1 159 ? -7.977 -30.578 -17.297 1 57.25 159 LYS B O 1
#

InterPro domains:
  IPR000182 GNAT domain [PF00583] (43-138)
  IPR000182 GNAT domain [PS51186] (3-156)
  IPR016181 Acyl-CoA N-acyltransferase [SSF55729] (1-146)

pLDDT: mean 95.32, std 5.9, range [57.25, 98.94]

Sequence (318 aa):
MTIELRDVTMENYFDVLNLDVKEYQKQFIATNAISLAEAYVYTKNGDFVAPLAVYDNDAIIGFVMIAYDKKIGISSGNYLLFRFMIDKNFQNQGYFKPIMDKVLDYVRTAPAGLSNKLWLSYEPENEQARFCYLSYGFKETGEISENEVVAIYDLTIEKMTIELRDVTMENYFDVLNLDVKEYQKQFIATNAISLAEAYVYTKNGDFVAPLAVYDNDAIIGFVMIAYDKKIGISSGNYLLFRFMIDKNFQNQGYFKPIMDKVLDYVRTAPAGLSNKLWLSYEPENEQARFCYLSYGFKETGEISENEVVAIYDLTIEK